Protein AF-A0A355BS21-F1 (afdb_monomer)

Mean predicted aligned error: 14.46 Å

Structure (mmCIF, N/CA/C/O backbone):
data_AF-A0A355BS21-F1
#
_entry.id   AF-A0A355BS21-F1
#
loop_
_atom_site.group_PDB
_atom_site.id
_atom_site.type_symbol
_atom_site.label_atom_id
_atom_site.label_alt_id
_atom_site.label_comp_id
_atom_site.label_asym_id
_atom_site.label_entity_id
_atom_site.label_seq_id
_atom_site.pdbx_PDB_ins_code
_atom_site.Cartn_x
_atom_site.Cartn_y
_atom_site.Cartn_z
_atom_site.occupancy
_atom_site.B_iso_or_equiv
_atom_site.auth_seq_id
_atom_site.auth_comp_id
_atom_site.auth_asym_id
_atom_site.auth_atom_id
_atom_site.pdbx_PDB_model_num
ATOM 1 N N . MET A 1 1 ? 71.127 -22.091 -45.930 1.00 39.78 1 MET A N 1
ATOM 2 C CA . MET A 1 1 ? 70.532 -20.740 -45.799 1.00 39.78 1 MET A CA 1
ATOM 3 C C . MET A 1 1 ? 69.038 -20.910 -45.533 1.00 39.78 1 MET A C 1
ATOM 5 O O . MET A 1 1 ? 68.288 -21.233 -46.441 1.00 39.78 1 MET A O 1
ATOM 9 N N . SER A 1 2 ? 68.640 -20.843 -44.260 1.00 45.69 2 SER A N 1
ATOM 10 C CA . SER A 1 2 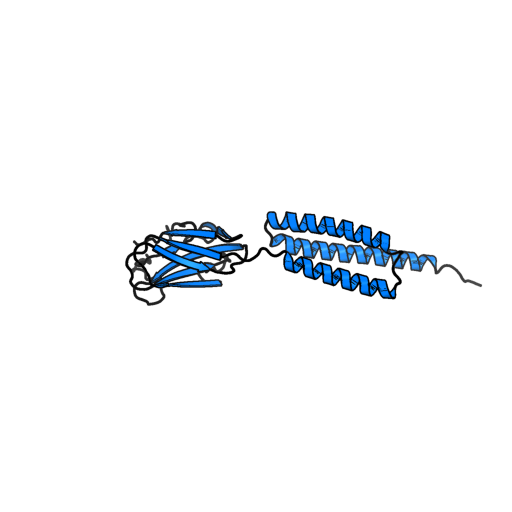? 67.280 -21.118 -43.776 1.00 45.69 2 SER A CA 1
ATOM 11 C C . SER A 1 2 ? 66.489 -19.816 -43.673 1.00 45.69 2 SER A C 1
ATOM 13 O O . SER A 1 2 ? 66.839 -18.969 -42.857 1.00 45.69 2 SER A O 1
ATOM 15 N N . ARG A 1 3 ? 65.446 -19.645 -44.493 1.00 49.62 3 ARG A N 1
ATOM 16 C CA . ARG A 1 3 ? 64.351 -18.683 -44.276 1.00 49.62 3 ARG A CA 1
ATOM 17 C C . ARG A 1 3 ? 63.127 -19.123 -45.076 1.00 49.62 3 ARG A C 1
ATOM 19 O O . ARG A 1 3 ? 63.159 -19.007 -46.298 1.00 49.62 3 ARG A O 1
ATOM 26 N N . ARG A 1 4 ? 62.067 -19.550 -44.376 1.00 47.59 4 ARG A N 1
ATOM 27 C CA . ARG A 1 4 ? 60.632 -19.279 -44.644 1.00 47.59 4 ARG A CA 1
ATOM 28 C C . ARG A 1 4 ? 59.756 -20.384 -44.037 1.00 47.59 4 ARG A C 1
ATOM 30 O O . ARG A 1 4 ? 59.507 -21.382 -44.693 1.00 47.59 4 ARG A O 1
ATOM 37 N N . ASN A 1 5 ? 59.271 -20.189 -42.805 1.00 45.25 5 ASN A N 1
ATOM 38 C CA . ASN A 1 5 ? 58.026 -20.842 -42.361 1.00 45.25 5 ASN A CA 1
ATOM 39 C C . ASN A 1 5 ? 57.292 -20.162 -41.178 1.00 45.25 5 ASN A C 1
ATOM 41 O O . ASN A 1 5 ? 56.476 -20.792 -40.518 1.00 45.25 5 ASN A O 1
ATOM 45 N N . ASN A 1 6 ? 57.527 -18.867 -40.918 1.00 47.06 6 ASN A N 1
ATOM 46 C CA . ASN A 1 6 ? 56.929 -18.165 -39.762 1.00 47.06 6 ASN A CA 1
ATOM 47 C C . ASN A 1 6 ? 55.650 -17.356 -40.078 1.00 47.06 6 ASN A C 1
ATOM 49 O O . ASN A 1 6 ? 55.088 -16.735 -39.181 1.00 47.06 6 ASN A O 1
ATOM 53 N N . GLY A 1 7 ? 55.186 -17.318 -41.334 1.00 46.03 7 GLY A N 1
ATOM 54 C CA . GLY A 1 7 ? 54.049 -16.470 -41.736 1.00 46.03 7 GLY A CA 1
ATOM 55 C C . GLY A 1 7 ? 52.667 -17.102 -41.528 1.00 46.03 7 GLY A C 1
ATOM 56 O O . GLY A 1 7 ? 51.721 -16.415 -41.155 1.00 46.03 7 GLY A O 1
ATOM 57 N N . ILE A 1 8 ? 52.549 -18.417 -41.737 1.00 45.16 8 ILE A N 1
ATOM 58 C CA . ILE A 1 8 ? 51.262 -19.138 -41.705 1.00 45.16 8 ILE A CA 1
ATOM 59 C C . ILE A 1 8 ? 50.849 -19.461 -40.258 1.00 45.16 8 ILE A C 1
ATOM 61 O O . ILE A 1 8 ? 49.674 -19.389 -39.901 1.00 45.16 8 ILE A O 1
ATOM 65 N N . THR A 1 9 ? 51.822 -19.730 -39.387 1.00 51.66 9 THR A N 1
ATOM 66 C CA . THR A 1 9 ? 51.615 -19.973 -37.953 1.00 51.66 9 THR A CA 1
ATOM 67 C C . THR A 1 9 ? 51.096 -18.734 -37.219 1.00 51.66 9 THR A C 1
ATOM 69 O O . THR A 1 9 ? 50.161 -18.850 -36.433 1.00 51.66 9 THR A O 1
ATOM 72 N N . GLY A 1 10 ? 51.604 -17.533 -37.517 1.00 47.75 10 GLY A N 1
ATOM 73 C CA . GLY A 1 10 ? 51.152 -16.295 -36.862 1.00 47.75 10 GLY A CA 1
ATOM 74 C C . GLY A 1 10 ? 49.694 -15.9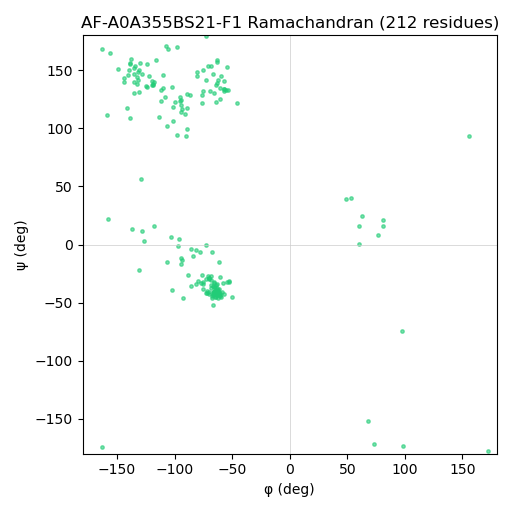17 -37.161 1.00 47.75 10 GLY A C 1
ATOM 75 O O . GLY A 1 10 ? 48.978 -15.457 -36.270 1.00 47.75 10 GLY A O 1
ATOM 76 N N . TYR A 1 11 ? 49.227 -16.159 -38.390 1.00 48.34 11 TYR A N 1
ATOM 77 C CA . TYR A 1 11 ? 47.858 -15.832 -38.806 1.00 48.34 11 TYR A CA 1
ATOM 78 C C . TYR A 1 11 ? 46.823 -16.747 -38.139 1.00 48.34 11 TYR A C 1
ATOM 80 O O . TYR A 1 11 ? 45.813 -16.272 -37.621 1.00 48.34 11 TYR A O 1
ATOM 88 N N . ASN A 1 12 ? 47.117 -18.049 -38.062 1.00 45.56 12 ASN A N 1
ATOM 89 C CA . ASN A 1 12 ? 46.250 -19.027 -37.403 1.00 45.56 12 ASN A CA 1
ATOM 90 C C . ASN A 1 12 ? 46.162 -18.796 -35.887 1.00 45.56 12 ASN A C 1
ATOM 92 O O . ASN A 1 12 ? 45.086 -18.933 -35.311 1.00 45.56 12 ASN A O 1
ATOM 96 N N . ILE A 1 13 ? 47.257 -18.370 -35.248 1.00 52.12 13 ILE A N 1
ATOM 97 C CA . ILE A 1 13 ? 47.262 -18.018 -33.821 1.00 52.12 13 ILE A CA 1
ATOM 98 C C . ILE A 1 13 ? 46.481 -16.713 -33.587 1.00 52.12 13 ILE A C 1
ATOM 100 O O . ILE A 1 13 ? 45.693 -16.635 -32.649 1.00 52.12 13 ILE A O 1
ATOM 104 N N . SER A 1 14 ? 46.623 -15.703 -34.454 1.00 51.47 14 SER A N 1
ATOM 105 C CA . SER A 1 14 ? 45.851 -14.451 -34.369 1.00 51.47 14 SER A CA 1
ATOM 106 C C . SER A 1 14 ? 44.344 -14.673 -34.560 1.00 51.47 14 SER A C 1
ATOM 108 O O . SER A 1 14 ? 43.529 -14.105 -33.826 1.00 51.47 14 SER A O 1
ATOM 110 N N . LEU A 1 15 ? 43.969 -15.558 -35.489 1.00 44.97 15 LEU A N 1
ATOM 111 C CA . LEU A 1 15 ? 42.582 -15.948 -35.728 1.00 44.97 15 LEU A CA 1
ATOM 112 C C . LEU A 1 15 ? 42.017 -16.741 -34.543 1.00 44.97 15 LEU A C 1
ATOM 114 O O . LEU A 1 15 ? 40.941 -16.412 -34.053 1.00 44.97 15 LEU A O 1
ATOM 118 N N . ALA A 1 16 ? 42.767 -17.717 -34.021 1.00 43.53 16 ALA A N 1
ATOM 119 C CA . ALA A 1 16 ? 42.377 -18.487 -32.843 1.00 43.53 16 ALA A CA 1
ATOM 120 C C . ALA A 1 16 ? 42.234 -17.596 -31.597 1.00 43.53 16 ALA A C 1
ATOM 122 O O . ALA A 1 16 ? 41.253 -17.719 -30.870 1.00 43.53 16 ALA A O 1
ATOM 123 N N . MET A 1 17 ? 43.146 -16.640 -31.384 1.00 44.88 17 MET A N 1
ATOM 124 C CA . MET A 1 17 ? 43.045 -15.656 -30.301 1.00 44.88 17 MET A CA 1
ATOM 125 C C . MET A 1 17 ? 41.841 -14.718 -30.476 1.00 44.88 17 MET A C 1
ATOM 127 O O . MET A 1 17 ? 41.161 -14.429 -29.494 1.00 44.88 17 MET A O 1
ATOM 131 N N . SER A 1 18 ? 41.524 -14.280 -31.701 1.00 43.72 18 SER A N 1
ATOM 132 C CA . SER A 1 18 ? 40.316 -13.481 -31.976 1.00 43.72 18 SER A CA 1
ATOM 133 C C . SER A 1 18 ? 39.028 -14.263 -31.741 1.00 43.72 18 SER A C 1
ATOM 135 O O . SER A 1 18 ? 38.101 -13.730 -31.137 1.00 43.72 18 SER A O 1
ATOM 137 N N . VAL A 1 19 ? 38.967 -15.528 -32.166 1.00 46.12 19 VAL A N 1
ATOM 138 C CA . VAL A 1 19 ? 37.813 -16.407 -31.928 1.00 46.12 19 VAL A CA 1
ATOM 139 C C . VAL A 1 19 ? 37.632 -16.651 -30.430 1.00 46.12 19 VAL A C 1
ATOM 141 O O . VAL A 1 19 ? 36.521 -16.521 -29.929 1.00 46.12 19 VAL A O 1
ATOM 144 N N . ASN A 1 20 ? 38.716 -16.896 -29.690 1.00 39.97 20 ASN A N 1
ATOM 145 C CA . ASN A 1 20 ? 38.659 -17.135 -28.246 1.00 39.97 20 ASN A CA 1
ATOM 146 C C . ASN A 1 20 ? 38.328 -15.861 -27.434 1.00 39.97 20 ASN A C 1
ATOM 148 O O . ASN A 1 20 ? 37.744 -15.913 -26.352 1.00 39.97 20 ASN A O 1
ATOM 152 N N . ARG A 1 21 ? 38.678 -14.683 -27.965 1.00 45.59 21 ARG A N 1
ATOM 153 C CA . ARG A 1 21 ? 38.259 -13.389 -27.412 1.00 45.59 21 ARG A CA 1
ATOM 154 C C . ARG A 1 21 ? 36.774 -13.130 -27.673 1.00 45.59 21 ARG A C 1
ATOM 156 O O . ARG A 1 21 ? 36.072 -12.707 -26.763 1.00 45.59 21 ARG A O 1
ATOM 163 N N . LEU A 1 22 ? 36.286 -13.443 -28.875 1.00 45.16 22 LEU A N 1
ATOM 164 C CA . LEU A 1 22 ? 34.870 -13.340 -29.245 1.00 45.16 22 LEU A CA 1
ATOM 165 C C . LEU A 1 22 ? 33.986 -14.280 -28.418 1.00 45.16 22 LEU A C 1
ATOM 167 O O . LEU A 1 22 ? 32.903 -13.874 -28.001 1.00 45.16 22 LEU A O 1
ATOM 171 N N . THR A 1 23 ? 34.438 -15.503 -28.131 1.00 53.25 23 THR A N 1
ATOM 172 C CA . THR A 1 23 ? 33.702 -16.433 -27.260 1.00 53.25 23 THR A CA 1
ATOM 173 C C . THR A 1 23 ? 33.649 -15.929 -25.819 1.00 53.25 23 THR A C 1
ATOM 175 O O . THR A 1 23 ? 32.581 -15.976 -25.216 1.00 53.25 23 THR A O 1
ATOM 178 N N . ARG A 1 24 ? 34.738 -15.363 -25.277 1.00 54.59 24 ARG A N 1
ATOM 179 C CA . ARG A 1 24 ? 34.730 -14.740 -23.938 1.00 54.59 24 ARG A CA 1
ATOM 180 C C . ARG A 1 24 ? 33.813 -13.523 -23.836 1.00 54.59 24 ARG A C 1
ATOM 182 O O . ARG A 1 24 ? 33.064 -13.433 -22.869 1.00 54.59 24 ARG A O 1
ATOM 189 N N . GLU A 1 25 ? 33.857 -12.615 -24.809 1.00 52.03 25 GLU A N 1
ATOM 190 C CA . GLU A 1 25 ? 32.961 -11.449 -24.871 1.00 52.03 25 GLU A CA 1
ATOM 191 C C . GLU A 1 25 ? 31.499 -11.909 -24.939 1.00 52.03 25 GLU A C 1
ATOM 193 O O . GLU A 1 25 ? 30.673 -11.460 -24.152 1.00 52.03 25 GLU A O 1
ATOM 198 N N . SER A 1 26 ? 31.204 -12.904 -25.784 1.00 48.41 26 SER A N 1
ATOM 199 C CA . SER A 1 26 ? 29.859 -13.479 -25.917 1.00 48.41 26 SER A CA 1
ATOM 200 C C . SER A 1 26 ? 29.372 -14.127 -24.618 1.00 48.41 26 SER A C 1
ATOM 202 O O . SER A 1 26 ? 28.226 -13.927 -24.226 1.00 48.41 26 SER A O 1
ATOM 204 N N . ILE A 1 27 ? 30.236 -14.857 -23.904 1.00 49.31 27 ILE A N 1
ATOM 205 C CA . ILE A 1 27 ? 29.917 -15.446 -22.594 1.00 49.31 27 ILE A CA 1
ATOM 206 C C . ILE A 1 27 ? 29.671 -14.351 -21.552 1.00 49.31 27 ILE A C 1
ATOM 208 O O . ILE A 1 27 ? 28.735 -14.460 -20.765 1.00 49.31 27 ILE A O 1
ATOM 212 N N . HIS A 1 28 ? 30.464 -13.277 -21.553 1.00 55.38 28 HIS A N 1
ATOM 213 C CA . HIS A 1 28 ? 30.267 -12.158 -20.636 1.00 55.38 28 HIS A CA 1
ATOM 214 C C . HIS A 1 28 ? 28.947 -11.428 -20.918 1.00 55.38 28 HIS A C 1
ATOM 216 O O . HIS A 1 28 ? 28.206 -11.120 -19.988 1.00 55.38 28 HIS A O 1
ATOM 222 N N . THR A 1 29 ? 28.599 -11.215 -22.188 1.00 53.03 29 THR A N 1
ATOM 223 C CA . THR A 1 29 ? 27.293 -10.677 -22.588 1.00 53.03 29 THR A CA 1
ATOM 224 C C . THR A 1 29 ? 26.157 -11.597 -22.145 1.00 53.03 29 THR A C 1
ATOM 226 O O . THR A 1 29 ? 25.190 -11.117 -21.563 1.00 53.03 29 THR A O 1
ATOM 229 N N . VAL A 1 30 ? 26.287 -12.914 -22.326 1.00 48.00 30 VAL A N 1
ATOM 230 C CA . VAL A 1 30 ? 25.295 -13.896 -21.858 1.00 48.00 30 VAL A CA 1
ATOM 231 C C . VAL A 1 30 ? 25.166 -13.875 -20.332 1.00 48.00 30 VAL A C 1
ATOM 233 O O . VAL A 1 30 ? 24.051 -13.893 -19.828 1.00 48.00 30 VAL A O 1
ATOM 236 N N . LEU A 1 31 ? 26.260 -13.746 -19.577 1.00 44.72 31 LEU A N 1
ATOM 237 C CA . LEU A 1 31 ? 26.228 -13.628 -18.112 1.00 44.72 31 LEU A CA 1
ATOM 238 C C . LEU A 1 31 ? 25.614 -12.304 -17.630 1.00 44.72 31 LEU A C 1
ATOM 240 O O . LEU A 1 31 ? 24.910 -12.290 -16.619 1.00 44.72 31 LEU A O 1
ATOM 244 N N . VAL A 1 32 ? 25.832 -11.200 -18.351 1.00 57.75 32 VAL A N 1
ATOM 245 C CA . VAL A 1 32 ? 25.150 -9.917 -18.105 1.00 57.75 32 VAL A CA 1
ATOM 246 C C . VAL A 1 32 ? 23.653 -10.049 -18.391 1.00 57.75 32 VAL A C 1
ATOM 248 O O . VAL A 1 32 ? 22.846 -9.606 -17.580 1.00 57.75 32 VAL A O 1
ATOM 251 N N . ILE A 1 33 ? 23.273 -10.728 -19.476 1.00 51.06 33 ILE A N 1
ATOM 252 C CA . ILE A 1 33 ? 21.875 -11.028 -19.806 1.00 51.06 33 ILE A CA 1
ATOM 253 C C . ILE A 1 33 ? 21.251 -11.936 -18.735 1.00 51.06 33 ILE A C 1
ATOM 255 O O . ILE A 1 33 ? 20.155 -11.641 -18.285 1.00 51.06 33 ILE A O 1
ATOM 259 N N . ILE A 1 34 ? 21.948 -12.963 -18.235 1.00 46.81 34 ILE A N 1
ATOM 260 C CA . ILE A 1 34 ? 21.487 -13.830 -17.128 1.00 46.81 34 ILE A CA 1
ATOM 261 C C . ILE A 1 34 ? 21.308 -13.043 -15.822 1.00 46.81 34 ILE A C 1
ATOM 263 O O . ILE A 1 34 ? 20.336 -13.262 -15.102 1.00 46.81 34 ILE A O 1
ATOM 267 N N . ARG A 1 35 ? 22.183 -12.075 -15.526 1.00 48.12 35 ARG A N 1
ATOM 268 C CA . ARG A 1 35 ? 21.995 -11.155 -14.388 1.00 48.12 35 ARG A CA 1
ATOM 269 C C . ARG A 1 35 ? 20.819 -10.195 -14.576 1.00 48.12 35 ARG A C 1
ATOM 271 O O . ARG A 1 35 ? 20.205 -9.813 -13.584 1.00 48.12 35 ARG A O 1
ATOM 278 N N . LEU A 1 36 ? 20.500 -9.821 -15.813 1.00 47.59 36 LEU A N 1
ATOM 279 C CA . LEU A 1 36 ? 19.316 -9.025 -16.146 1.00 47.59 36 LEU A CA 1
ATOM 280 C C . LEU A 1 36 ? 18.034 -9.876 -16.079 1.00 47.59 36 LEU A C 1
ATOM 282 O O . LEU A 1 36 ? 17.039 -9.402 -15.545 1.00 47.59 36 LEU A O 1
ATOM 286 N N . ILE A 1 37 ? 18.072 -11.147 -16.507 1.00 48.25 37 ILE A N 1
ATOM 287 C CA . ILE A 1 37 ? 16.947 -12.106 -16.500 1.00 48.25 37 ILE A CA 1
ATOM 288 C C . ILE A 1 37 ? 16.284 -12.222 -15.109 1.00 48.25 37 ILE A C 1
ATOM 290 O O . ILE A 1 37 ? 15.074 -12.392 -15.019 1.00 48.25 37 ILE A O 1
ATOM 294 N N . GLY A 1 38 ? 17.030 -12.073 -14.012 1.00 45.53 38 GLY A N 1
ATOM 295 C CA . GLY A 1 38 ? 16.470 -12.159 -12.655 1.00 45.53 38 GLY A CA 1
ATOM 296 C C . GLY A 1 38 ? 15.610 -10.968 -12.197 1.00 45.53 38 GLY A C 1
ATOM 297 O O . GLY A 1 38 ? 15.163 -10.979 -11.054 1.00 45.53 38 GLY A O 1
ATOM 298 N N . ARG A 1 39 ? 15.422 -9.922 -13.017 1.00 53.38 39 ARG A N 1
ATOM 299 C CA . ARG A 1 39 ? 14.787 -8.650 -12.609 1.00 53.38 39 ARG A CA 1
ATOM 300 C C . ARG A 1 39 ? 13.606 -8.183 -13.464 1.00 53.38 39 ARG A C 1
ATOM 302 O O . ARG A 1 39 ? 13.086 -7.106 -13.196 1.00 53.38 39 ARG A O 1
ATOM 309 N N . PHE A 1 40 ? 13.179 -8.944 -14.470 1.00 46.00 40 PHE A N 1
ATOM 310 C CA . PHE A 1 40 ? 12.154 -8.492 -15.419 1.00 46.00 40 PHE A CA 1
ATOM 311 C C . PHE A 1 40 ? 10.931 -9.417 -15.458 1.00 46.00 40 PHE A C 1
ATOM 313 O O . PHE A 1 40 ? 11.049 -10.630 -15.325 1.00 46.00 40 PHE A O 1
ATOM 320 N N . SER A 1 41 ? 9.747 -8.834 -15.661 1.00 52.22 41 SER A N 1
ATOM 321 C CA . SER A 1 41 ? 8.485 -9.554 -15.894 1.00 52.22 41 SER A CA 1
ATOM 322 C C . SER A 1 41 ? 8.456 -10.221 -17.283 1.00 52.22 41 SER A C 1
ATOM 324 O O . SER A 1 41 ? 9.089 -9.739 -18.225 1.00 52.22 41 SER A O 1
ATOM 326 N N . VAL A 1 42 ? 7.687 -11.310 -17.445 1.00 50.34 42 VAL A N 1
ATOM 327 C CA . VAL A 1 42 ? 7.517 -12.089 -18.700 1.00 50.34 42 VAL A CA 1
ATOM 328 C C . VAL A 1 42 ? 7.122 -11.210 -19.902 1.00 50.34 42 VAL A C 1
ATOM 330 O O . VAL A 1 42 ? 7.543 -11.475 -21.029 1.00 50.34 42 VAL A O 1
ATOM 333 N N . GLY A 1 43 ? 6.381 -10.119 -19.681 1.00 50.41 43 GLY A N 1
ATOM 334 C CA . GLY A 1 43 ? 6.039 -9.152 -20.734 1.00 50.41 43 GLY A CA 1
ATOM 335 C C . GLY A 1 43 ? 7.244 -8.345 -21.242 1.00 50.41 43 GLY A C 1
ATOM 336 O O . GLY A 1 43 ? 7.397 -8.134 -22.446 1.00 50.41 43 GLY A O 1
ATOM 337 N N . GLN A 1 44 ? 8.160 -7.974 -20.345 1.00 50.16 44 GLN A N 1
ATOM 338 C CA . GLN A 1 44 ? 9.393 -7.263 -20.694 1.00 50.16 44 GLN A CA 1
ATOM 339 C C . GLN A 1 44 ? 10.371 -8.166 -21.459 1.00 50.16 44 GLN A C 1
ATOM 341 O O . GLN A 1 44 ? 11.083 -7.706 -22.354 1.00 50.16 44 GLN A O 1
ATOM 346 N N . PHE A 1 45 ? 10.334 -9.478 -21.204 1.00 48.38 45 PHE A N 1
ATOM 347 C CA . PHE A 1 45 ? 11.100 -10.462 -21.968 1.00 48.38 45 PHE A CA 1
ATOM 348 C C . PHE A 1 45 ? 10.732 -10.494 -23.448 1.00 48.38 45 PHE A C 1
ATOM 350 O O . PHE A 1 45 ? 11.628 -10.561 -24.288 1.00 48.38 45 PHE A O 1
ATOM 357 N N . GLN A 1 46 ? 9.446 -10.412 -23.795 1.00 48.06 46 GLN A N 1
ATOM 358 C CA . GLN A 1 46 ? 9.033 -10.432 -25.200 1.00 48.06 46 GLN A CA 1
ATOM 359 C C . GLN A 1 46 ? 9.560 -9.216 -25.963 1.00 48.06 46 GLN A C 1
ATOM 361 O O . GLN A 1 46 ? 10.104 -9.371 -27.057 1.00 48.06 46 GLN A O 1
ATOM 366 N N . GLN A 1 47 ? 9.491 -8.023 -2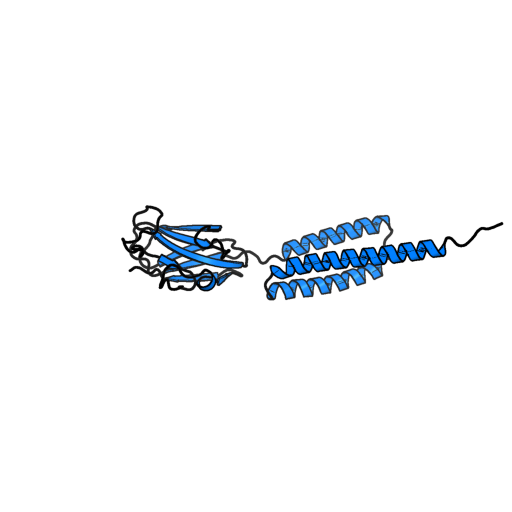5.367 1.00 53.62 47 GLN A N 1
ATOM 367 C CA . GLN A 1 47 ? 10.015 -6.812 -25.999 1.00 53.62 47 GLN A CA 1
ATOM 368 C C . GLN A 1 47 ? 11.536 -6.841 -26.134 1.00 53.62 47 GLN A C 1
ATOM 370 O O . GLN A 1 47 ? 12.062 -6.533 -27.205 1.00 53.62 47 GLN A O 1
ATOM 375 N N . VAL A 1 48 ? 12.256 -7.285 -25.101 1.00 52.31 48 VAL A N 1
ATOM 376 C CA . VAL A 1 48 ? 13.719 -7.415 -25.142 1.00 52.31 48 VAL A CA 1
ATOM 377 C C . VAL A 1 48 ? 14.151 -8.456 -26.177 1.00 52.31 48 VAL A C 1
ATOM 379 O O . VAL A 1 48 ? 15.085 -8.199 -26.935 1.00 52.31 48 VAL A O 1
ATOM 382 N N . ILE A 1 49 ? 13.473 -9.603 -26.274 1.00 54.22 49 ILE A N 1
ATOM 383 C CA . ILE A 1 49 ? 13.786 -10.656 -27.253 1.00 54.22 49 ILE A CA 1
ATOM 384 C C . ILE A 1 49 ? 13.512 -10.168 -28.679 1.00 54.22 49 ILE A C 1
ATOM 386 O O . ILE A 1 49 ? 14.407 -10.225 -29.521 1.00 54.22 49 ILE A O 1
ATOM 390 N N . VAL A 1 50 ? 12.321 -9.629 -28.962 1.00 58.97 50 VAL A N 1
ATOM 391 C CA . VAL A 1 50 ? 11.960 -9.122 -30.302 1.00 58.97 50 VAL A CA 1
ATOM 392 C C . VAL A 1 50 ? 12.921 -8.018 -30.745 1.00 58.97 50 VAL A C 1
ATOM 394 O O . VAL A 1 50 ? 13.378 -7.997 -31.892 1.00 58.97 50 VAL A O 1
ATOM 397 N N . THR A 1 51 ? 13.286 -7.137 -29.820 1.00 54.44 51 THR A N 1
ATOM 398 C CA . THR A 1 51 ? 14.244 -6.057 -30.050 1.00 54.44 51 THR A CA 1
ATOM 399 C C . THR A 1 51 ? 15.654 -6.604 -30.309 1.00 54.44 51 THR A C 1
ATOM 401 O O . THR A 1 51 ? 16.290 -6.213 -31.288 1.00 54.44 51 THR A O 1
ATOM 404 N N . ASN A 1 52 ? 16.117 -7.597 -29.542 1.00 57.59 52 ASN A N 1
ATOM 405 C CA . ASN A 1 52 ? 17.399 -8.268 -29.782 1.00 57.59 52 ASN A CA 1
ATOM 406 C C . ASN A 1 52 ? 17.444 -9.005 -31.130 1.00 57.59 52 ASN A C 1
ATOM 408 O O . ASN A 1 52 ? 18.443 -8.899 -31.838 1.00 57.59 52 ASN A O 1
ATOM 412 N N . LEU A 1 53 ? 16.374 -9.692 -31.552 1.00 61.66 53 LEU A N 1
ATOM 413 C CA . LEU A 1 53 ? 16.325 -10.329 -32.878 1.00 61.66 53 LEU A CA 1
ATOM 414 C C . LEU A 1 53 ? 16.389 -9.300 -34.016 1.00 61.66 53 LEU A C 1
ATOM 416 O O . LEU A 1 53 ? 17.085 -9.520 -35.013 1.00 61.66 53 LEU A O 1
ATOM 420 N N . ARG A 1 54 ? 15.708 -8.157 -33.868 1.00 67.00 54 ARG A N 1
ATOM 421 C CA . ARG A 1 54 ? 15.806 -7.033 -34.813 1.00 67.00 54 ARG A CA 1
ATOM 422 C C . ARG A 1 54 ? 17.232 -6.483 -34.879 1.00 67.00 54 ARG A C 1
ATOM 424 O O . ARG A 1 54 ? 17.714 -6.212 -35.979 1.00 67.00 54 ARG A O 1
ATOM 431 N N . PHE A 1 55 ? 17.936 -6.412 -33.750 1.00 60.34 55 PHE A N 1
ATOM 432 C CA . PHE A 1 55 ? 19.332 -5.973 -33.696 1.00 60.34 55 PHE A CA 1
ATOM 433 C C . PHE A 1 55 ? 20.322 -6.975 -34.272 1.00 60.34 55 PHE A C 1
ATOM 435 O O . PHE A 1 55 ? 21.213 -6.564 -35.009 1.00 60.34 55 PHE A O 1
ATOM 442 N N . VAL A 1 56 ? 20.153 -8.277 -34.030 1.00 64.00 56 VAL A N 1
ATOM 443 C CA . VAL A 1 56 ? 20.980 -9.312 -34.670 1.00 64.00 56 VAL A CA 1
ATOM 444 C C . VAL A 1 56 ? 20.810 -9.245 -36.188 1.00 64.00 56 VAL A C 1
ATOM 446 O O . VAL A 1 56 ? 21.796 -9.249 -36.924 1.00 64.00 56 VAL A O 1
ATOM 449 N N . ARG A 1 57 ? 19.573 -9.085 -36.675 1.00 71.19 57 ARG A N 1
ATOM 450 C CA . ARG A 1 57 ? 19.294 -8.914 -38.107 1.00 71.19 57 ARG A CA 1
ATOM 451 C C . ARG A 1 57 ? 19.925 -7.634 -38.665 1.00 71.19 57 ARG A C 1
ATOM 453 O O . ARG A 1 57 ? 20.542 -7.687 -39.726 1.00 71.19 57 ARG A O 1
ATOM 460 N N . LEU A 1 58 ? 19.826 -6.512 -37.952 1.00 69.38 58 LEU A N 1
ATOM 461 C CA . LEU A 1 58 ? 20.434 -5.241 -38.352 1.00 69.38 58 LEU A CA 1
ATOM 462 C C . LEU A 1 58 ? 21.969 -5.309 -38.345 1.00 69.38 58 LEU A C 1
ATOM 464 O O . LEU A 1 58 ? 22.599 -4.868 -39.298 1.00 69.38 58 LEU A O 1
ATOM 468 N N . PHE A 1 59 ? 22.580 -5.922 -37.333 1.00 66.00 59 PHE A N 1
ATOM 469 C CA . PHE A 1 59 ? 24.028 -6.119 -37.242 1.00 66.00 59 PHE A CA 1
ATOM 470 C C . PHE A 1 59 ? 24.560 -6.994 -38.384 1.00 66.00 59 PHE A C 1
ATOM 472 O O . PHE A 1 59 ? 25.578 -6.668 -38.997 1.00 66.00 59 PHE A O 1
ATOM 479 N N . LEU A 1 60 ? 23.852 -8.074 -38.727 1.00 66.88 60 LEU A N 1
ATOM 480 C CA . LEU A 1 60 ? 24.195 -8.922 -39.871 1.00 66.88 60 LEU A CA 1
ATOM 481 C C . LEU A 1 60 ? 24.060 -8.171 -41.207 1.00 66.88 60 LEU A C 1
ATOM 483 O O . LEU A 1 60 ? 24.896 -8.359 -42.092 1.00 66.88 60 LEU A O 1
ATOM 487 N N . LEU A 1 61 ? 23.066 -7.286 -41.346 1.00 70.81 61 LEU A N 1
ATOM 488 C CA . LEU A 1 61 ? 22.918 -6.409 -42.515 1.00 70.81 61 LEU A CA 1
ATOM 489 C C . LEU A 1 61 ? 24.045 -5.368 -42.594 1.00 70.81 61 LEU A C 1
ATOM 491 O O . LEU A 1 61 ? 24.652 -5.204 -43.649 1.00 70.81 61 LEU A O 1
ATOM 495 N N . LEU A 1 62 ? 24.398 -4.731 -41.478 1.00 66.19 62 LEU A N 1
ATOM 496 C CA . LEU A 1 62 ? 25.502 -3.770 -41.404 1.00 66.19 62 LEU A CA 1
ATOM 497 C C . LEU A 1 62 ? 26.857 -4.430 -41.701 1.00 66.19 62 LEU A C 1
ATOM 499 O O . LEU A 1 62 ? 27.697 -3.833 -42.371 1.00 66.19 62 LEU A O 1
ATOM 503 N N . ARG A 1 63 ? 27.059 -5.694 -41.302 1.00 64.69 63 ARG A N 1
ATOM 504 C CA . ARG A 1 63 ? 28.244 -6.479 -41.686 1.00 64.69 63 ARG A CA 1
ATOM 505 C C . ARG A 1 63 ? 28.336 -6.732 -43.189 1.00 64.69 63 ARG A C 1
ATOM 507 O O . ARG A 1 63 ? 29.445 -6.735 -43.715 1.00 64.69 63 ARG A O 1
ATOM 514 N N . ARG A 1 64 ? 27.206 -6.904 -43.885 1.00 67.25 64 ARG A N 1
ATOM 515 C CA . ARG A 1 64 ? 27.185 -7.000 -45.357 1.00 67.25 64 ARG A CA 1
ATOM 516 C C . ARG A 1 64 ? 27.543 -5.672 -46.030 1.00 67.25 64 ARG A C 1
ATOM 518 O O . ARG A 1 64 ? 28.107 -5.686 -47.115 1.00 67.25 64 ARG A O 1
ATOM 525 N N . LEU A 1 65 ? 27.289 -4.545 -45.364 1.00 61.59 65 LEU A N 1
ATOM 526 C CA . LEU A 1 65 ? 27.650 -3.200 -45.829 1.00 61.59 65 LEU A CA 1
ATOM 527 C C . LEU A 1 65 ? 29.087 -2.787 -45.457 1.00 61.59 65 LEU A C 1
ATOM 529 O O . LEU A 1 65 ? 29.555 -1.736 -45.886 1.00 61.59 65 LEU A O 1
ATOM 533 N N . ASN A 1 66 ? 29.826 -3.612 -44.707 1.00 53.47 66 ASN A N 1
ATOM 534 C CA . ASN A 1 66 ? 31.187 -3.312 -44.244 1.00 53.47 66 ASN A CA 1
ATOM 535 C C . ASN A 1 66 ? 32.239 -3.250 -45.377 1.00 53.47 66 ASN A C 1
ATOM 537 O O . ASN A 1 66 ? 33.376 -2.865 -45.134 1.00 53.47 66 ASN A O 1
ATOM 541 N N . GLY A 1 67 ? 31.867 -3.602 -46.615 1.00 60.50 67 GLY A N 1
ATOM 542 C CA . GLY A 1 67 ? 32.668 -3.344 -47.819 1.00 60.50 67 GLY A CA 1
ATOM 543 C C . GLY A 1 67 ? 32.539 -1.918 -48.377 1.00 60.50 67 GLY A C 1
ATOM 544 O O . GLY A 1 67 ? 33.232 -1.588 -49.331 1.00 60.50 67 GLY A O 1
ATOM 545 N N . TYR A 1 68 ? 31.659 -1.086 -47.809 1.00 58.75 68 TYR A N 1
ATOM 546 C CA . TYR A 1 68 ? 31.283 0.225 -48.356 1.00 58.75 68 TYR A CA 1
ATOM 547 C C . TYR A 1 68 ? 31.876 1.422 -47.587 1.00 58.75 68 TYR A C 1
ATOM 549 O O . TYR A 1 68 ? 31.874 2.542 -48.090 1.00 58.75 68 TYR A O 1
ATOM 557 N N . PHE A 1 69 ? 32.398 1.218 -46.372 1.00 56.47 69 PHE A N 1
ATOM 558 C CA . PHE A 1 69 ? 32.862 2.308 -45.504 1.00 56.47 69 PHE A CA 1
ATOM 559 C C . PHE A 1 69 ? 34.384 2.296 -45.319 1.00 56.47 69 PHE A C 1
ATOM 561 O O . PHE A 1 69 ? 34.948 1.316 -44.838 1.00 56.47 69 PHE A O 1
ATOM 568 N N . ASP A 1 70 ? 35.032 3.418 -45.649 1.00 67.38 70 ASP A N 1
ATOM 569 C CA . ASP A 1 70 ? 36.449 3.671 -45.357 1.00 67.38 70 ASP A CA 1
ATOM 570 C C . ASP A 1 70 ? 36.752 3.552 -43.851 1.00 67.38 70 ASP A C 1
ATOM 572 O O . ASP A 1 70 ? 35.980 4.032 -43.021 1.00 67.38 70 ASP A O 1
ATOM 576 N N . LYS A 1 71 ? 37.909 2.975 -43.495 1.00 64.19 71 LYS A N 1
ATOM 577 C CA . LYS A 1 71 ? 38.282 2.527 -42.136 1.00 64.19 71 LYS A CA 1
ATOM 578 C C . LYS A 1 71 ? 38.170 3.632 -41.072 1.00 64.19 71 LYS A C 1
ATOM 580 O O . LYS A 1 71 ? 37.838 3.351 -39.919 1.00 64.19 71 LYS A O 1
ATOM 585 N N . LYS A 1 72 ? 38.423 4.893 -41.452 1.00 65.50 72 LYS A N 1
ATOM 586 C CA . LYS A 1 72 ? 38.302 6.079 -40.579 1.00 65.50 72 LYS A CA 1
ATOM 587 C C . LYS A 1 72 ? 36.842 6.486 -40.356 1.00 65.50 72 LYS A C 1
ATOM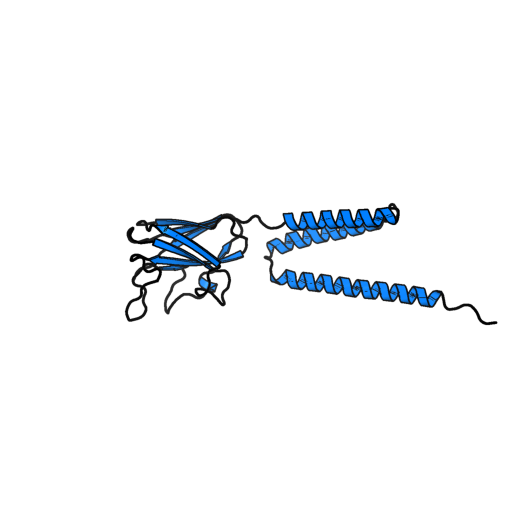 589 O O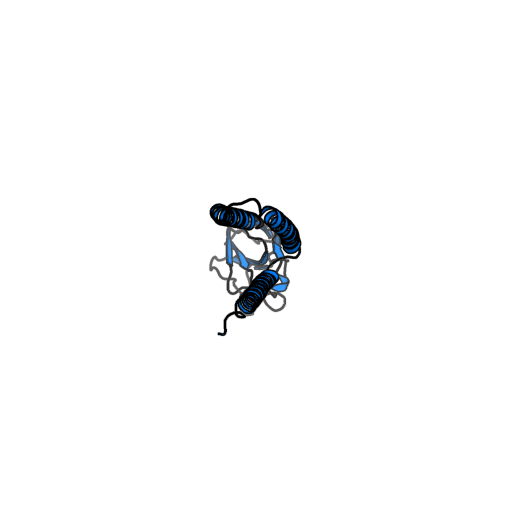 . LYS A 1 72 ? 36.479 6.930 -39.266 1.00 65.50 72 LYS A O 1
ATOM 594 N N . ASN A 1 73 ? 35.999 6.295 -41.365 1.00 67.00 73 ASN A N 1
ATOM 595 C CA . ASN A 1 73 ? 34.562 6.536 -41.296 1.00 67.00 73 ASN A CA 1
ATOM 596 C C . ASN A 1 73 ? 33.833 5.369 -40.615 1.00 67.00 73 ASN A C 1
ATOM 598 O O . ASN A 1 73 ? 32.890 5.615 -39.867 1.00 67.00 73 ASN A O 1
ATOM 602 N N . THR A 1 74 ? 34.310 4.126 -40.741 1.00 70.31 74 THR A N 1
ATOM 603 C CA . THR A 1 74 ? 33.738 2.943 -40.072 1.00 70.31 74 THR A CA 1
ATOM 604 C C . THR A 1 74 ? 33.688 3.112 -38.551 1.00 70.31 74 THR A C 1
ATOM 606 O O . THR A 1 74 ? 32.662 2.826 -37.942 1.00 70.31 74 THR A O 1
ATOM 609 N N . MET A 1 75 ? 34.747 3.648 -37.927 1.00 73.19 75 MET A N 1
ATOM 610 C CA . MET A 1 75 ? 34.782 3.873 -36.473 1.00 73.19 75 MET A CA 1
ATOM 611 C C . MET A 1 75 ? 33.742 4.910 -36.025 1.00 73.19 75 MET A C 1
ATOM 613 O O . MET A 1 75 ? 33.002 4.669 -35.074 1.00 73.19 75 MET A O 1
ATOM 617 N N . LYS A 1 76 ? 33.628 6.032 -36.746 1.00 72.31 76 LYS A N 1
ATOM 618 C CA . LYS A 1 76 ? 32.616 7.066 -36.470 1.00 72.31 76 LYS A CA 1
ATOM 619 C C . LYS A 1 76 ? 31.197 6.532 -36.649 1.00 72.31 76 LYS A C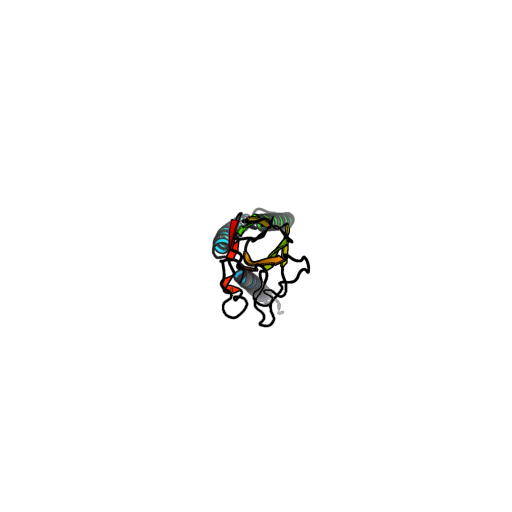 1
ATOM 621 O O . LYS A 1 76 ? 30.330 6.810 -35.829 1.00 72.31 76 LYS A O 1
ATOM 626 N N . THR A 1 77 ? 30.985 5.721 -37.684 1.00 77.00 77 THR A N 1
ATOM 627 C CA . THR A 1 77 ? 29.685 5.103 -37.975 1.00 77.00 77 THR A CA 1
ATOM 628 C C . THR A 1 77 ? 29.297 4.106 -36.879 1.00 77.00 77 THR A C 1
ATOM 630 O O . THR A 1 77 ? 28.160 4.109 -36.420 1.00 77.00 77 THR A O 1
ATOM 633 N N . MET A 1 78 ? 30.248 3.306 -36.384 1.00 74.88 78 MET A N 1
ATOM 634 C CA . MET A 1 78 ? 30.016 2.379 -35.270 1.00 74.88 78 MET A CA 1
ATOM 635 C C . MET A 1 78 ? 29.718 3.100 -33.956 1.00 74.88 78 MET A C 1
ATOM 637 O O . MET A 1 78 ? 28.804 2.689 -33.244 1.00 74.88 78 MET A O 1
ATOM 641 N N . ILE A 1 79 ? 30.420 4.194 -33.649 1.00 81.88 79 ILE A N 1
ATOM 642 C CA . ILE A 1 79 ? 30.115 5.030 -32.478 1.00 81.88 79 ILE A CA 1
ATOM 643 C C . ILE A 1 79 ? 28.715 5.640 -32.607 1.00 81.88 79 ILE A C 1
ATOM 645 O O . ILE A 1 79 ? 27.932 5.545 -31.668 1.00 81.88 79 ILE A O 1
ATOM 649 N N . ALA A 1 80 ? 28.361 6.194 -33.770 1.00 79.69 80 ALA A N 1
ATOM 650 C CA . ALA A 1 80 ? 27.040 6.781 -34.005 1.00 79.69 80 ALA A CA 1
ATOM 651 C C . ALA A 1 80 ? 25.909 5.750 -33.857 1.00 79.69 80 ALA A C 1
ATOM 653 O O . ALA A 1 80 ? 24.905 6.031 -33.208 1.00 79.69 80 ALA A O 1
ATOM 654 N N . ILE A 1 81 ? 26.094 4.536 -34.386 1.00 81.00 81 ILE A N 1
ATOM 655 C CA . ILE A 1 81 ? 25.147 3.429 -34.204 1.00 81.00 81 ILE A CA 1
ATOM 656 C C . ILE A 1 81 ? 25.069 3.035 -32.727 1.00 81.00 81 ILE A C 1
ATOM 658 O O . ILE A 1 81 ? 23.977 2.868 -32.207 1.00 81.00 81 ILE A O 1
ATOM 662 N N . THR A 1 82 ? 26.196 2.945 -32.022 1.00 78.94 82 THR A N 1
ATOM 663 C CA . THR A 1 82 ? 26.214 2.590 -30.592 1.00 78.94 82 THR A CA 1
ATOM 664 C C . THR A 1 82 ? 25.475 3.631 -29.747 1.00 78.94 82 THR A C 1
ATOM 666 O O . THR A 1 82 ? 24.665 3.266 -28.901 1.00 78.94 82 THR A O 1
ATOM 669 N N . LEU A 1 83 ? 25.676 4.923 -30.015 1.00 80.25 83 LEU A N 1
ATOM 670 C CA . LEU A 1 83 ? 24.953 6.013 -29.350 1.00 80.25 83 LEU A CA 1
ATOM 671 C C . LEU A 1 83 ? 23.451 5.995 -29.673 1.00 80.25 83 LEU A C 1
ATOM 673 O O . LEU A 1 83 ? 22.634 6.176 -28.773 1.00 80.25 83 LEU A O 1
ATOM 677 N N . LEU A 1 84 ? 23.081 5.709 -30.926 1.00 77.56 84 LEU A N 1
ATOM 678 C CA . LEU A 1 84 ? 21.685 5.545 -31.345 1.00 77.56 84 LEU A CA 1
ATOM 679 C C . LEU A 1 84 ? 21.017 4.319 -30.696 1.00 77.56 84 LEU A C 1
ATOM 681 O O . LEU A 1 84 ? 19.821 4.331 -30.420 1.00 77.56 84 LEU A O 1
ATOM 685 N N . LEU A 1 85 ? 21.775 3.253 -30.439 1.00 71.00 85 LEU A N 1
ATOM 686 C CA . LEU A 1 85 ? 21.286 2.061 -29.744 1.00 71.00 85 LEU A CA 1
ATOM 687 C C . LEU A 1 85 ? 21.082 2.326 -28.249 1.00 71.00 85 LEU A C 1
ATOM 689 O O . LEU A 1 85 ? 20.066 1.920 -27.687 1.00 71.00 85 LEU A O 1
ATOM 693 N N . ILE A 1 86 ? 22.011 3.046 -27.615 1.00 75.38 86 ILE A N 1
ATOM 694 C CA . ILE A 1 86 ? 21.892 3.448 -26.209 1.00 75.38 86 ILE A CA 1
ATOM 695 C C . ILE A 1 86 ? 20.667 4.354 -26.008 1.00 75.38 86 ILE A C 1
ATOM 697 O O . ILE A 1 86 ? 19.947 4.177 -25.028 1.00 75.38 86 ILE A O 1
ATOM 701 N N . SER A 1 87 ? 20.366 5.262 -26.945 1.00 69.81 87 SER A N 1
ATOM 702 C CA . SER A 1 87 ? 19.181 6.126 -26.834 1.00 69.81 87 SER A CA 1
ATOM 703 C C . SER A 1 87 ? 17.854 5.359 -26.920 1.00 69.81 87 SER A C 1
ATOM 705 O O . SER A 1 87 ? 16.909 5.709 -26.216 1.00 69.81 87 SER A O 1
ATOM 707 N N . HIS A 1 88 ? 17.784 4.271 -27.697 1.00 62.44 88 HIS A N 1
ATOM 708 C CA . HIS A 1 88 ? 16.585 3.422 -27.774 1.00 62.44 88 HIS A CA 1
ATOM 709 C C . HIS A 1 88 ? 16.368 2.561 -26.522 1.00 62.44 88 HIS A C 1
ATOM 711 O O . HIS A 1 88 ? 15.225 2.266 -26.182 1.00 62.44 88 HIS A O 1
ATOM 717 N N . LEU A 1 89 ? 17.436 2.174 -25.816 1.00 61.88 89 LEU A N 1
ATOM 718 C CA . LEU A 1 89 ? 17.327 1.406 -24.568 1.00 61.88 89 LEU A CA 1
ATOM 719 C C . LEU A 1 89 ? 16.754 2.237 -23.411 1.00 61.88 89 LEU A C 1
ATOM 721 O O . LEU A 1 89 ? 16.099 1.687 -22.532 1.00 61.88 89 LEU A O 1
ATOM 725 N N . ILE A 1 90 ? 16.966 3.555 -23.421 1.00 58.34 90 ILE A N 1
ATOM 726 C CA . ILE A 1 90 ? 16.438 4.469 -22.396 1.00 58.34 90 ILE A CA 1
ATOM 727 C C . ILE A 1 90 ? 14.931 4.710 -22.594 1.00 58.34 90 ILE A C 1
ATOM 729 O O . ILE A 1 90 ? 14.200 4.845 -21.618 1.00 58.34 90 ILE A O 1
ATOM 733 N N . ALA A 1 91 ? 14.447 4.692 -23.840 1.00 56.00 91 ALA A N 1
ATOM 734 C CA . ALA A 1 91 ? 13.041 4.927 -24.180 1.00 56.00 91 ALA A CA 1
ATOM 735 C C . ALA A 1 91 ? 12.107 3.720 -23.937 1.00 56.00 91 ALA A C 1
ATOM 737 O O . ALA A 1 91 ? 10.898 3.845 -24.103 1.00 56.00 91 ALA A O 1
ATOM 738 N N . ALA A 1 92 ? 12.651 2.553 -23.574 1.00 54.84 92 ALA A N 1
ATOM 739 C CA . ALA A 1 92 ? 11.892 1.311 -23.416 1.00 54.84 92 ALA A CA 1
ATOM 740 C C . ALA A 1 92 ? 11.470 1.005 -21.967 1.00 54.84 92 ALA A C 1
ATOM 742 O O . ALA A 1 92 ? 10.930 -0.072 -21.717 1.00 54.84 92 ALA A O 1
ATOM 743 N N . GLN A 1 93 ? 11.721 1.904 -21.008 1.00 59.72 93 GLN A N 1
ATOM 744 C CA . GLN A 1 93 ? 11.187 1.712 -19.660 1.00 59.72 93 GLN A CA 1
ATOM 745 C C . GLN A 1 93 ? 9.685 2.028 -19.657 1.00 59.72 93 GLN A C 1
ATOM 747 O O . GLN A 1 93 ? 9.297 3.058 -20.215 1.00 59.72 93 GLN A O 1
ATOM 752 N N . PRO A 1 94 ? 8.834 1.164 -19.071 1.00 63.84 94 PRO A N 1
ATOM 753 C CA . PRO A 1 94 ? 7.423 1.481 -18.896 1.00 63.84 94 PRO A CA 1
ATOM 754 C C . PRO A 1 94 ? 7.314 2.806 -18.143 1.00 63.84 94 PRO A C 1
ATOM 756 O O . PRO A 1 94 ? 8.032 3.037 -17.166 1.00 63.84 94 PRO A O 1
ATOM 759 N N . ALA A 1 95 ? 6.459 3.698 -18.642 1.00 71.38 95 ALA A N 1
ATOM 760 C CA . ALA A 1 95 ? 6.234 4.970 -17.982 1.00 71.38 95 ALA A CA 1
ATOM 761 C C . ALA A 1 95 ? 5.694 4.700 -16.569 1.00 71.38 95 ALA A C 1
ATOM 763 O O . ALA A 1 95 ? 4.827 3.835 -16.414 1.00 71.38 95 ALA A O 1
ATOM 764 N N . PRO A 1 96 ? 6.210 5.393 -15.544 1.00 84.62 96 PRO A N 1
ATOM 765 C CA . PRO A 1 96 ? 5.713 5.211 -14.194 1.00 84.62 96 PRO A CA 1
ATOM 766 C C . PRO A 1 96 ? 4.242 5.650 -14.119 1.00 84.62 96 PRO A C 1
ATOM 768 O O . PRO A 1 96 ? 3.870 6.669 -14.703 1.00 84.62 96 PRO A O 1
ATOM 771 N N . GLY A 1 97 ? 3.419 4.864 -13.428 1.00 92.88 97 GLY A N 1
ATOM 772 C CA . GLY A 1 97 ? 1.982 5.091 -13.288 1.00 92.88 97 GLY A CA 1
ATOM 773 C C . GLY A 1 97 ? 1.624 5.787 -11.979 1.00 92.88 97 GLY A C 1
ATOM 774 O O . GLY A 1 97 ? 2.447 5.938 -11.076 1.00 92.88 97 GLY A O 1
ATOM 775 N N . THR A 1 98 ? 0.376 6.217 -11.858 1.00 97.75 98 THR A N 1
ATOM 776 C CA . THR A 1 98 ? -0.194 6.712 -10.604 1.00 97.75 98 THR A CA 1
ATOM 777 C C . THR A 1 98 ? -0.920 5.582 -9.886 1.00 97.75 98 THR A C 1
ATOM 779 O O . THR A 1 98 ? -1.901 5.029 -10.388 1.00 97.75 98 THR A O 1
ATOM 782 N N . LEU A 1 99 ? -0.482 5.262 -8.670 1.00 98.44 99 LEU A N 1
ATOM 783 C CA . LEU A 1 99 ? -1.211 4.366 -7.778 1.00 98.44 99 LEU A CA 1
ATOM 784 C C . LEU A 1 99 ? -2.152 5.180 -6.888 1.00 98.44 99 LEU A C 1
ATOM 786 O O . LEU A 1 99 ? -1.705 5.914 -6.007 1.00 98.44 99 LEU A O 1
ATOM 790 N N . THR A 1 100 ? -3.456 5.011 -7.091 1.00 98.69 100 THR A N 1
ATOM 791 C CA . THR A 1 100 ? -4.511 5.575 -6.244 1.00 98.69 100 THR A CA 1
ATOM 792 C C . THR A 1 100 ? -4.943 4.553 -5.199 1.00 98.69 100 THR A C 1
ATOM 794 O O . THR A 1 100 ? -5.346 3.437 -5.521 1.00 98.69 100 THR A O 1
ATOM 797 N N . VAL A 1 101 ? -4.873 4.934 -3.930 1.00 98.81 101 VAL A N 1
ATOM 798 C CA . VAL A 1 101 ? -5.215 4.086 -2.789 1.00 98.81 101 VAL A CA 1
ATOM 799 C C . VAL A 1 101 ? -6.450 4.666 -2.118 1.00 98.81 101 VAL A C 1
ATOM 801 O O . VAL A 1 101 ? -6.390 5.728 -1.498 1.00 98.81 101 VAL A O 1
ATOM 804 N N . VAL A 1 102 ? -7.569 3.961 -2.251 1.00 98.81 102 VAL A N 1
ATOM 805 C CA . VAL A 1 102 ? -8.844 4.314 -1.621 1.00 98.81 102 VAL A CA 1
ATOM 806 C C . VAL A 1 102 ? -8.949 3.575 -0.293 1.00 98.81 102 VAL A C 1
ATOM 808 O O . VAL A 1 102 ? -8.978 2.344 -0.261 1.00 98.81 102 VAL A O 1
ATOM 811 N N . ILE A 1 103 ? -8.997 4.317 0.806 1.00 98.75 103 ILE A N 1
ATOM 812 C CA . ILE A 1 103 ? -9.128 3.775 2.156 1.00 98.75 103 ILE A CA 1
ATOM 813 C C . ILE A 1 103 ? -10.573 3.917 2.603 1.00 98.75 103 ILE A C 1
ATOM 815 O O . ILE A 1 103 ? -11.067 5.034 2.730 1.00 98.75 103 ILE A O 1
ATOM 819 N N . LYS A 1 104 ? -11.226 2.789 2.868 1.00 98.62 104 LYS A N 1
ATOM 820 C CA . LYS A 1 104 ? -12.614 2.709 3.325 1.00 98.62 104 LYS A CA 1
ATOM 821 C C . LYS A 1 104 ? -12.714 2.361 4.804 1.00 98.62 104 LYS A C 1
ATOM 823 O O . LYS A 1 104 ? -11.746 1.926 5.428 1.00 98.62 104 LYS A O 1
ATOM 828 N N . ASP A 1 105 ? -13.924 2.516 5.325 1.00 98.19 105 ASP A N 1
ATOM 829 C CA . ASP A 1 105 ? -14.321 2.228 6.703 1.00 98.19 105 ASP A CA 1
ATOM 830 C C . ASP A 1 105 ? -13.594 3.086 7.748 1.00 98.19 105 ASP A C 1
ATOM 832 O O . ASP A 1 105 ? -13.493 2.696 8.909 1.00 98.19 105 ASP A O 1
ATOM 836 N N . VAL A 1 106 ? -13.113 4.272 7.362 1.00 98.19 106 VAL A N 1
ATOM 837 C CA . VAL A 1 106 ? -12.482 5.220 8.291 1.00 98.19 106 VAL A CA 1
ATOM 838 C C . VAL A 1 106 ? -13.520 5.688 9.312 1.00 98.19 106 VAL A C 1
ATOM 840 O O . VAL A 1 106 ? -14.564 6.234 8.945 1.00 98.19 106 VAL A O 1
ATOM 843 N N . LYS A 1 107 ? -13.252 5.482 10.603 1.00 95.56 107 LYS A N 1
ATOM 844 C CA . LYS A 1 107 ? -14.146 5.907 11.686 1.00 95.56 107 LYS A CA 1
ATOM 845 C C . LYS A 1 107 ? -13.809 7.322 12.140 1.00 95.56 107 LYS A C 1
ATOM 847 O O . LYS A 1 107 ? -12.751 7.569 12.698 1.00 95.56 107 LYS A O 1
ATOM 852 N N . GLY A 1 108 ? -14.752 8.243 11.972 1.00 93.69 108 GLY A N 1
ATOM 853 C CA . GLY A 1 108 ? -14.588 9.627 12.408 1.00 93.69 108 GLY A CA 1
ATOM 854 C C . GLY A 1 108 ? -13.624 10.438 11.535 1.00 93.69 108 GLY A C 1
ATOM 855 O O . GLY A 1 108 ? -13.223 10.020 10.456 1.00 93.69 108 GLY A O 1
ATOM 856 N N . ALA A 1 109 ? -13.314 11.652 11.990 1.00 95.06 109 ALA A N 1
ATOM 857 C CA . ALA A 1 109 ? -12.487 12.621 11.256 1.00 95.06 109 ALA A CA 1
ATOM 858 C C . ALA A 1 109 ? -11.322 13.182 12.096 1.00 95.06 109 ALA A C 1
ATOM 860 O O . ALA A 1 109 ? -10.703 14.186 11.736 1.00 95.06 109 ALA A O 1
ATOM 861 N N . LYS A 1 110 ? -11.063 12.573 13.260 1.00 96.25 110 LYS A N 1
ATOM 862 C CA . LYS A 1 110 ? -9.967 12.967 14.148 1.00 96.25 110 LYS A CA 1
ATOM 863 C C . LYS A 1 110 ? -8.657 12.382 13.641 1.00 96.25 110 LYS A C 1
ATOM 865 O O . LYS A 1 110 ? -8.643 11.270 13.138 1.00 96.25 110 LYS A O 1
ATOM 870 N N . GLY A 1 111 ? -7.573 13.131 13.810 1.00 96.19 111 GLY A N 1
ATOM 871 C CA . GLY A 1 111 ? -6.247 12.626 13.483 1.00 96.19 111 GLY A CA 1
ATOM 872 C C . GLY A 1 111 ? -6.025 12.412 11.983 1.00 96.19 111 GLY A C 1
ATOM 873 O O . GLY A 1 111 ? -6.577 13.139 11.151 1.00 96.19 111 GLY A O 1
ATOM 874 N N . LYS A 1 112 ? -5.156 11.470 11.618 1.00 97.88 112 LYS A N 1
ATOM 875 C CA . LYS A 1 112 ? -4.704 11.280 10.231 1.00 97.88 112 LYS A CA 1
ATOM 876 C C . LYS A 1 112 ? -4.762 9.825 9.805 1.00 97.88 112 LYS A C 1
ATOM 878 O O . LYS A 1 112 ? -4.413 8.926 10.559 1.00 97.88 112 LYS A O 1
ATOM 883 N N . VAL A 1 113 ? -5.097 9.611 8.538 1.00 98.31 113 VAL A N 1
ATOM 884 C CA . VAL A 1 113 ? -4.882 8.327 7.869 1.00 98.31 113 VAL A CA 1
ATOM 885 C C . VAL A 1 113 ? -3.555 8.399 7.128 1.00 98.31 113 VAL A C 1
ATOM 887 O O . VAL A 1 113 ? -3.342 9.286 6.298 1.00 98.31 113 VAL A O 1
ATOM 890 N N . SER A 1 114 ? -2.660 7.467 7.431 1.00 98.06 114 SER A N 1
ATOM 891 C CA . SER A 1 114 ? -1.337 7.354 6.828 1.00 98.06 114 SER A CA 1
ATOM 892 C C . SER A 1 114 ? -1.177 6.013 6.130 1.00 98.06 114 SER A C 1
ATOM 894 O O . SER A 1 114 ? -1.600 4.979 6.644 1.00 98.06 114 SER A O 1
ATOM 896 N N . ILE A 1 115 ? -0.520 6.029 4.974 1.00 98.38 115 ILE A N 1
ATOM 897 C CA . ILE A 1 115 ? -0.147 4.830 4.229 1.00 98.38 115 ILE A CA 1
ATOM 898 C C . ILE A 1 115 ? 1.368 4.737 4.077 1.00 98.38 115 ILE A C 1
ATOM 900 O O . ILE A 1 115 ? 2.044 5.729 3.794 1.00 98.38 115 ILE A O 1
ATOM 904 N N . GLY A 1 116 ? 1.898 3.531 4.261 1.00 98.12 116 GLY A N 1
ATOM 905 C CA . GLY A 1 116 ? 3.299 3.194 4.022 1.00 98.12 116 GLY A CA 1
ATOM 906 C C . GLY A 1 116 ? 3.425 2.249 2.835 1.00 98.12 116 GLY A C 1
ATOM 907 O O . GLY A 1 116 ? 2.700 1.259 2.770 1.00 98.12 116 GLY A O 1
ATOM 908 N N . LEU A 1 117 ? 4.348 2.544 1.919 1.00 98.50 117 LEU A N 1
ATOM 909 C CA . LEU A 1 117 ? 4.636 1.732 0.737 1.00 98.50 117 LEU A CA 1
ATOM 910 C C . LEU A 1 117 ? 5.915 0.908 0.943 1.00 98.50 117 LEU A C 1
ATOM 912 O O . LEU A 1 117 ? 6.933 1.430 1.408 1.00 98.50 117 LEU A O 1
ATOM 916 N N . PHE A 1 118 ? 5.878 -0.371 0.568 1.00 98.38 118 PHE A N 1
ATOM 917 C CA . PHE A 1 118 ? 6.970 -1.332 0.750 1.00 98.38 118 PHE A CA 1
ATOM 918 C C . PHE A 1 118 ? 7.195 -2.163 -0.514 1.00 98.38 118 PHE A C 1
ATOM 920 O O . PHE A 1 118 ? 6.235 -2.513 -1.191 1.00 98.38 118 PHE A O 1
ATOM 927 N N . ASN A 1 119 ? 8.445 -2.539 -0.791 1.00 97.38 119 ASN A N 1
ATOM 928 C CA . ASN A 1 119 ? 8.837 -3.352 -1.953 1.00 97.38 119 ASN A CA 1
ATOM 929 C C . ASN A 1 119 ? 9.873 -4.451 -1.620 1.00 97.38 119 ASN A C 1
ATOM 931 O O . ASN A 1 119 ? 10.509 -4.994 -2.519 1.00 97.38 119 ASN A O 1
ATOM 935 N N . ASP A 1 120 ? 10.101 -4.738 -0.334 1.00 96.12 120 ASP A N 1
ATOM 936 C CA . ASP A 1 120 ? 11.057 -5.756 0.113 1.00 96.12 120 ASP A CA 1
ATOM 937 C C . ASP A 1 120 ? 10.496 -6.520 1.318 1.00 96.12 120 ASP A C 1
ATOM 939 O O . ASP A 1 120 ? 10.284 -5.958 2.397 1.00 96.12 120 ASP A O 1
ATOM 943 N N . ALA A 1 121 ? 10.298 -7.825 1.134 1.00 95.12 121 ALA A N 1
ATOM 944 C CA . ALA A 1 121 ? 9.785 -8.732 2.152 1.00 95.12 121 ALA A CA 1
ATOM 945 C C . ALA A 1 121 ? 10.644 -8.770 3.430 1.00 95.12 121 ALA A C 1
ATOM 947 O O . ALA A 1 121 ? 10.110 -8.921 4.529 1.00 95.12 121 ALA A O 1
ATOM 948 N N . LYS A 1 122 ? 11.972 -8.609 3.330 1.00 95.25 122 LYS A N 1
ATOM 949 C CA . LYS A 1 122 ? 12.901 -8.733 4.474 1.00 95.25 122 LYS A CA 1
ATOM 950 C C . LYS A 1 122 ? 12.774 -7.584 5.468 1.00 95.25 122 LYS A C 1
ATOM 952 O O . LYS A 1 122 ? 13.066 -7.750 6.655 1.00 95.25 122 LYS A O 1
ATOM 957 N N . VAL A 1 123 ? 12.370 -6.417 4.975 1.00 93.81 123 VAL A N 1
ATOM 958 C CA . VAL A 1 123 ? 12.226 -5.182 5.757 1.00 93.81 123 VAL A CA 1
ATOM 959 C C . VAL A 1 123 ? 10.786 -4.669 5.776 1.00 93.81 123 VAL A C 1
ATOM 961 O O . VAL A 1 123 ? 10.549 -3.524 6.168 1.00 93.81 123 VAL A O 1
ATOM 964 N N . PHE A 1 124 ? 9.820 -5.514 5.405 1.00 96.06 124 PHE A N 1
ATOM 965 C CA . PHE A 1 124 ? 8.399 -5.195 5.474 1.00 96.06 124 PHE A CA 1
ATOM 966 C C . PHE A 1 124 ? 8.015 -4.720 6.883 1.00 96.06 124 PHE A C 1
ATOM 968 O O . PHE A 1 124 ? 8.452 -5.293 7.882 1.00 96.06 124 PHE A O 1
ATOM 975 N N . MET A 1 125 ? 7.264 -3.617 6.953 1.00 92.38 125 MET A N 1
ATOM 976 C CA . MET A 1 125 ? 6.880 -2.900 8.183 1.00 92.38 125 MET A CA 1
ATOM 977 C C . MET A 1 125 ? 8.038 -2.347 9.037 1.00 92.38 125 MET A C 1
ATOM 979 O O . MET A 1 125 ? 7.790 -1.692 10.042 1.00 92.38 125 MET A O 1
ATOM 983 N N . LYS A 1 126 ? 9.299 -2.535 8.627 1.00 93.62 126 LYS A N 1
ATOM 984 C CA . LYS A 1 126 ? 10.487 -1.963 9.288 1.00 93.62 126 LYS A CA 1
ATOM 985 C C . LYS A 1 126 ? 11.034 -0.756 8.536 1.00 93.62 126 LYS A C 1
ATOM 987 O O . LYS A 1 126 ? 11.468 0.213 9.149 1.00 93.62 126 LYS A O 1
ATOM 992 N N . LYS A 1 127 ? 11.026 -0.812 7.201 1.00 95.31 127 LYS A N 1
ATOM 993 C CA . LYS A 1 127 ? 11.512 0.261 6.329 1.00 95.31 127 LYS A CA 1
ATOM 994 C C . LYS A 1 127 ? 10.577 0.440 5.140 1.00 95.31 127 LYS A C 1
ATOM 996 O O . LYS A 1 127 ? 10.548 -0.390 4.237 1.00 95.31 127 LYS A O 1
ATOM 1001 N N . ARG A 1 128 ? 9.844 1.550 5.146 1.00 95.69 128 ARG A N 1
ATOM 1002 C CA . ARG A 1 128 ? 9.041 2.005 4.006 1.00 95.69 128 ARG A CA 1
ATOM 1003 C C . ARG A 1 128 ? 9.921 2.708 2.976 1.00 95.69 128 ARG A C 1
ATOM 1005 O O . ARG A 1 128 ? 10.912 3.339 3.349 1.00 95.69 128 ARG A O 1
ATOM 1012 N N . ILE A 1 129 ? 9.559 2.594 1.703 1.00 97.31 129 ILE A N 1
ATOM 1013 C CA . ILE A 1 129 ? 10.215 3.328 0.611 1.00 97.31 129 ILE A CA 1
ATOM 1014 C C . ILE A 1 129 ? 9.573 4.693 0.368 1.00 97.31 129 ILE A C 1
ATOM 1016 O O . ILE A 1 129 ? 10.254 5.603 -0.088 1.00 97.31 129 ILE A O 1
ATOM 1020 N N . ASP A 1 130 ? 8.291 4.835 0.705 1.00 97.69 130 ASP A N 1
ATOM 1021 C CA . ASP A 1 130 ? 7.550 6.090 0.637 1.00 97.69 130 ASP A CA 1
ATOM 1022 C C . ASP A 1 130 ? 6.351 6.051 1.608 1.00 97.69 130 ASP A C 1
ATOM 1024 O O . ASP A 1 130 ? 5.965 4.984 2.105 1.00 97.69 130 ASP A O 1
ATOM 1028 N N . SER A 1 131 ? 5.765 7.210 1.902 1.00 97.56 131 SER A N 1
ATOM 1029 C CA . SER A 1 131 ? 4.543 7.347 2.698 1.00 97.56 131 SER A CA 1
ATOM 1030 C C . SER A 1 131 ? 3.711 8.557 2.290 1.00 97.56 131 SER A C 1
ATOM 1032 O O . SER A 1 131 ? 4.241 9.585 1.866 1.00 97.56 131 SER A O 1
ATOM 1034 N N . ARG A 1 132 ? 2.397 8.461 2.483 1.00 98.06 132 ARG A N 1
ATOM 1035 C CA . ARG A 1 132 ? 1.451 9.573 2.331 1.00 98.06 132 ARG A CA 1
ATOM 1036 C C . ARG A 1 132 ? 0.547 9.631 3.552 1.00 98.06 132 ARG A C 1
ATOM 1038 O O . ARG A 1 132 ? 0.256 8.596 4.142 1.00 98.06 132 ARG A O 1
ATOM 1045 N N . SER A 1 133 ? 0.083 10.825 3.891 1.00 97.88 133 SER A N 1
ATOM 1046 C CA . SER A 1 133 ? -0.866 11.032 4.982 1.00 97.88 133 SER A CA 1
ATOM 1047 C C . SER A 1 133 ? -1.886 12.086 4.586 1.00 97.88 133 SER A C 1
ATOM 1049 O O . SER A 1 133 ? -1.555 13.045 3.890 1.00 97.88 133 SER A O 1
ATOM 1051 N N . VAL A 1 134 ? -3.114 11.926 5.060 1.00 98.12 134 VAL A N 1
ATOM 1052 C CA . VAL A 1 134 ? -4.219 12.865 4.856 1.00 98.12 134 VAL A CA 1
ATOM 1053 C C . VAL A 1 134 ? -5.004 13.009 6.156 1.00 98.12 134 VAL A C 1
ATOM 1055 O O . VAL A 1 134 ? -4.976 12.118 7.008 1.00 98.12 134 VAL A O 1
ATOM 1058 N N . GLN A 1 135 ? -5.684 14.142 6.331 1.00 98.25 135 GLN A N 1
ATOM 1059 C CA . GLN A 1 135 ? -6.631 14.308 7.431 1.00 98.25 135 GLN A CA 1
ATOM 1060 C C . GLN A 1 135 ? -7.695 13.209 7.347 1.00 98.25 135 GLN A C 1
ATOM 1062 O O . GLN A 1 135 ? -8.227 12.958 6.264 1.00 98.25 135 GLN A O 1
ATOM 1067 N N . ALA A 1 136 ? -7.997 12.562 8.471 1.00 97.69 136 ALA A N 1
ATOM 1068 C CA . ALA A 1 136 ? -9.041 11.550 8.502 1.00 97.69 136 ALA A CA 1
ATOM 1069 C C . ALA A 1 136 ? -10.405 12.158 8.145 1.00 97.69 136 ALA A C 1
ATOM 1071 O O . ALA A 1 136 ? -10.731 13.278 8.550 1.00 97.69 136 ALA A O 1
ATOM 1072 N N . GLN A 1 137 ? -11.211 11.408 7.399 1.00 97.75 137 GLN A N 1
ATOM 1073 C CA . GLN A 1 137 ? -12.602 11.736 7.105 1.00 97.75 137 GLN A CA 1
ATOM 1074 C C . GLN A 1 137 ? -13.445 10.483 7.280 1.00 97.75 137 GLN A C 1
ATOM 1076 O O . GLN A 1 137 ? -13.028 9.397 6.888 1.00 97.75 137 GLN A O 1
ATOM 1081 N N . ASN A 1 138 ? -14.634 10.641 7.859 1.00 97.62 138 ASN A N 1
ATOM 1082 C CA . ASN A 1 138 ? -15.493 9.505 8.153 1.00 97.62 138 ASN A CA 1
ATOM 1083 C C . ASN A 1 138 ? -15.970 8.842 6.853 1.00 97.62 138 ASN A C 1
ATOM 1085 O O . ASN A 1 138 ? -16.512 9.513 5.976 1.00 97.62 138 ASN A O 1
ATOM 1089 N N . GLY A 1 139 ? -15.828 7.523 6.768 1.00 97.81 139 GLY A N 1
ATOM 1090 C CA . GLY A 1 139 ? -16.180 6.724 5.601 1.00 97.81 139 GLY A CA 1
ATOM 1091 C C . GLY A 1 139 ? -14.975 6.423 4.720 1.00 97.81 139 GLY A C 1
ATOM 1092 O O . GLY A 1 139 ? -14.503 5.288 4.717 1.00 97.81 139 GLY A O 1
ATOM 1093 N N . GLU A 1 140 ? -14.491 7.409 3.964 1.00 98.12 140 GLU A N 1
ATOM 1094 C CA . GLU A 1 140 ? -13.479 7.183 2.929 1.00 98.12 140 GLU A CA 1
ATOM 1095 C C . GLU A 1 140 ? -12.474 8.335 2.817 1.00 98.12 140 GLU A C 1
ATOM 1097 O O . GLU A 1 140 ? -12.836 9.507 2.908 1.00 98.12 140 GLU A O 1
ATOM 1102 N N . VAL A 1 141 ? -11.211 7.992 2.554 1.00 98.50 141 VAL A N 1
ATOM 1103 C CA . VAL A 1 141 ? -10.172 8.928 2.101 1.00 98.50 141 VAL A CA 1
ATOM 1104 C C . VAL A 1 141 ? -9.388 8.328 0.936 1.00 98.50 141 VAL A C 1
ATOM 1106 O O . VAL A 1 141 ? -9.262 7.111 0.820 1.00 98.50 141 VAL A O 1
ATOM 1109 N N . THR A 1 142 ? -8.819 9.176 0.081 1.00 98.56 142 THR A N 1
ATOM 1110 C CA . THR A 1 142 ? -8.006 8.744 -1.065 1.00 98.56 142 THR A CA 1
ATOM 1111 C C . THR A 1 142 ? -6.623 9.380 -1.008 1.00 98.56 142 THR A C 1
ATOM 1113 O O . THR A 1 142 ? -6.495 10.576 -0.752 1.00 98.56 142 THR A O 1
ATOM 1116 N N . LEU A 1 143 ? -5.585 8.582 -1.259 1.00 98.50 143 LEU A N 1
ATOM 1117 C CA . LEU A 1 143 ? -4.196 9.031 -1.353 1.00 98.50 143 LEU A CA 1
ATOM 1118 C C . LEU A 1 143 ? -3.554 8.495 -2.636 1.00 98.50 143 LEU A C 1
ATOM 1120 O O . LEU A 1 143 ? -3.990 7.477 -3.171 1.00 98.50 143 LEU A O 1
ATOM 1124 N N . GLN A 1 144 ? -2.506 9.162 -3.122 1.00 98.25 144 GLN A N 1
ATOM 1125 C CA . GLN A 1 144 ? -1.844 8.796 -4.374 1.00 98.25 144 GLN A CA 1
ATOM 1126 C C . GLN A 1 144 ? -0.320 8.729 -4.246 1.00 98.25 144 GLN A C 1
ATOM 1128 O O . GLN A 1 144 ? 0.314 9.565 -3.593 1.00 98.25 144 GLN A O 1
ATOM 1133 N N . PHE A 1 145 ? 0.262 7.743 -4.926 1.00 97.88 145 PHE A N 1
ATOM 1134 C CA . PHE A 1 145 ? 1.676 7.712 -5.282 1.00 97.88 145 PHE A CA 1
ATOM 1135 C C . PHE A 1 145 ? 1.794 7.990 -6.779 1.00 97.88 145 PHE A C 1
ATOM 1137 O O . PHE A 1 145 ? 1.520 7.120 -7.604 1.00 97.88 145 PHE A O 1
ATOM 1144 N N . GLU A 1 146 ? 2.164 9.221 -7.117 1.00 95.81 146 GLU A N 1
ATOM 1145 C CA . GLU A 1 146 ? 2.447 9.621 -8.494 1.00 95.81 146 GLU A CA 1
ATOM 1146 C C . GLU A 1 146 ? 3.804 9.086 -8.945 1.00 95.81 146 GLU A C 1
ATOM 1148 O O . GLU A 1 146 ? 4.738 8.980 -8.146 1.00 95.81 146 GLU A O 1
ATOM 1153 N N . HIS A 1 147 ? 3.924 8.818 -10.245 1.00 94.12 147 HIS A N 1
ATOM 1154 C CA . HIS A 1 147 ? 5.161 8.352 -10.864 1.00 94.12 147 HIS A CA 1
ATOM 1155 C C . HIS A 1 147 ? 5.753 7.107 -10.171 1.00 94.12 147 HIS A C 1
ATOM 1157 O O . HIS A 1 147 ? 6.974 6.978 -10.040 1.00 94.12 147 HIS A O 1
ATOM 1163 N N . LEU A 1 148 ? 4.899 6.164 -9.769 1.00 95.06 148 LEU A N 1
ATOM 1164 C CA . LEU A 1 148 ? 5.316 4.885 -9.218 1.00 95.06 148 LEU A CA 1
ATOM 1165 C C . LEU A 1 148 ? 5.798 3.952 -10.351 1.00 95.06 148 LEU A C 1
ATOM 1167 O O . LEU A 1 148 ? 5.048 3.686 -11.293 1.00 95.06 148 LEU A O 1
ATOM 1171 N N . PRO A 1 149 ? 7.049 3.454 -10.309 1.00 93.38 149 PRO A N 1
ATOM 1172 C CA . PRO A 1 149 ? 7.540 2.506 -11.309 1.00 93.38 149 PRO A CA 1
ATOM 1173 C C . PRO A 1 149 ? 6.773 1.177 -11.300 1.00 93.38 149 PRO A C 1
ATOM 1175 O O . PRO A 1 149 ? 6.201 0.794 -10.282 1.00 93.38 149 PRO A O 1
ATOM 1178 N N . GLU A 1 150 ? 6.821 0.435 -12.413 1.00 93.81 150 GLU A N 1
ATOM 1179 C CA . GLU A 1 150 ? 6.339 -0.954 -12.436 1.00 93.81 150 GLU A CA 1
ATOM 1180 C C . GLU A 1 150 ? 7.081 -1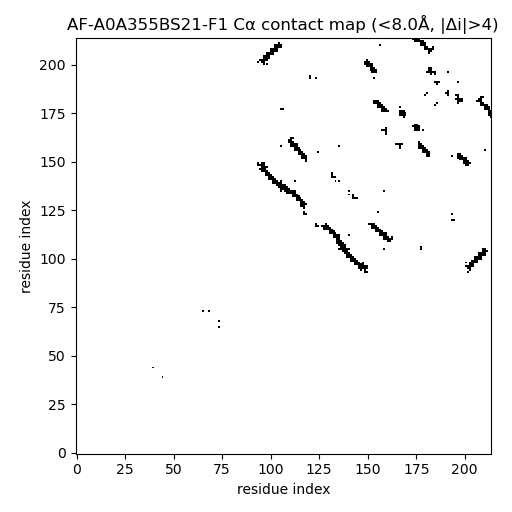.791 -11.377 1.00 93.81 150 GLU A C 1
ATOM 1182 O O . GLU A 1 150 ? 8.311 -1.731 -11.268 1.00 93.81 150 GLU A O 1
ATOM 1187 N N . GLY A 1 151 ? 6.345 -2.592 -10.603 1.00 94.00 151 GLY A N 1
ATOM 1188 C CA . GLY A 1 151 ? 6.937 -3.420 -9.558 1.00 94.00 151 GLY A CA 1
ATOM 1189 C C . GLY A 1 151 ? 5.941 -4.124 -8.640 1.00 94.00 151 GLY A C 1
ATOM 1190 O O . GLY A 1 151 ? 4.725 -4.042 -8.804 1.00 94.00 151 GLY A O 1
ATOM 1191 N N . GLU A 1 152 ? 6.497 -4.837 -7.662 1.00 96.88 152 GLU A N 1
ATOM 1192 C CA . GLU A 1 152 ? 5.767 -5.476 -6.565 1.00 96.88 152 GLU A CA 1
ATOM 1193 C C . GLU A 1 152 ? 5.752 -4.570 -5.340 1.00 96.88 152 GLU A C 1
ATOM 1195 O O . GLU A 1 152 ? 6.801 -4.126 -4.859 1.00 96.88 152 GLU A O 1
ATOM 1200 N N . TYR A 1 153 ? 4.556 -4.324 -4.815 1.00 98.25 153 TYR A N 1
ATOM 1201 C CA . TYR A 1 153 ? 4.359 -3.422 -3.693 1.00 98.25 153 TYR A CA 1
ATOM 1202 C C . TYR A 1 153 ? 3.409 -4.003 -2.657 1.00 98.25 153 TYR A C 1
ATOM 1204 O O . TYR A 1 153 ? 2.508 -4.770 -2.973 1.00 98.25 153 TYR A O 1
ATOM 1212 N N . ALA A 1 154 ? 3.597 -3.599 -1.407 1.00 98.56 154 ALA A N 1
ATOM 1213 C CA . ALA A 1 154 ? 2.650 -3.807 -0.323 1.00 98.56 154 ALA A CA 1
ATOM 1214 C C . ALA A 1 154 ? 2.373 -2.468 0.366 1.00 98.56 154 ALA A C 1
ATOM 1216 O O . ALA A 1 154 ? 3.267 -1.622 0.471 1.00 98.56 154 ALA A O 1
ATOM 1217 N N . ILE A 1 155 ? 1.145 -2.289 0.850 1.00 98.69 155 ILE A N 1
ATOM 1218 C CA . ILE A 1 155 ? 0.711 -1.098 1.577 1.00 98.69 155 ILE A CA 1
ATOM 1219 C C . ILE A 1 155 ? 0.254 -1.482 2.979 1.00 98.69 155 ILE A C 1
ATOM 1221 O O . ILE A 1 155 ? -0.472 -2.457 3.169 1.00 98.69 155 ILE A O 1
ATOM 1225 N N . THR A 1 156 ? 0.658 -0.675 3.954 1.00 98.12 156 THR A N 1
ATOM 1226 C CA . THR A 1 156 ? 0.071 -0.649 5.297 1.00 98.12 156 THR A CA 1
ATOM 1227 C C . THR A 1 156 ? -0.702 0.646 5.474 1.00 98.12 156 THR A C 1
ATOM 1229 O O . THR A 1 156 ? -0.267 1.685 4.980 1.00 98.12 156 THR A O 1
ATOM 1232 N N . VAL A 1 157 ? -1.799 0.601 6.217 1.00 98.12 157 VAL A N 1
ATOM 1233 C CA . VAL A 1 157 ? -2.654 1.750 6.519 1.00 98.12 157 VAL A CA 1
ATOM 1234 C C . VAL A 1 157 ? -2.789 1.863 8.031 1.00 98.12 157 VAL A C 1
ATOM 1236 O O . VAL A 1 157 ? -2.994 0.853 8.704 1.00 98.12 157 VAL A O 1
ATOM 1239 N N . MET A 1 158 ? -2.680 3.081 8.547 1.00 96.69 158 MET A N 1
ATOM 1240 C CA . MET A 1 158 ? -2.815 3.413 9.963 1.00 96.69 158 MET A CA 1
ATOM 1241 C C . MET A 1 158 ? -3.694 4.653 10.103 1.00 96.69 158 MET A C 1
ATOM 1243 O O . MET A 1 158 ? -3.471 5.645 9.408 1.00 96.69 158 MET A O 1
ATOM 1247 N N . HIS A 1 159 ? -4.688 4.586 10.977 1.00 97.62 159 HIS A N 1
ATOM 1248 C CA . HIS A 1 159 ? -5.482 5.716 11.431 1.00 97.62 159 HIS A CA 1
ATOM 1249 C C . HIS A 1 159 ? -4.963 6.122 12.806 1.00 97.62 159 HIS A C 1
ATOM 1251 O O . HIS A 1 159 ? -5.194 5.401 13.759 1.00 97.62 159 HIS A O 1
ATOM 1257 N N . ASP A 1 160 ? -4.246 7.236 12.874 1.00 95.81 160 ASP A N 1
ATOM 1258 C CA . ASP A 1 160 ? -3.690 7.803 14.105 1.00 95.81 160 ASP A CA 1
ATOM 1259 C C . ASP A 1 160 ? -4.647 8.898 14.583 1.00 95.81 160 ASP A C 1
ATOM 1261 O O . ASP A 1 160 ? -4.623 10.017 14.059 1.00 95.81 160 ASP A O 1
ATOM 1265 N N . GLU A 1 161 ? -5.566 8.550 15.485 1.00 94.38 161 GLU A N 1
ATOM 1266 C CA . GLU A 1 161 ? -6.648 9.419 15.956 1.00 94.38 161 GLU A CA 1
ATOM 1267 C C . GLU A 1 161 ? -6.154 10.454 16.964 1.00 94.38 161 GLU A C 1
ATOM 1269 O O . GLU A 1 161 ? -6.685 11.573 17.010 1.00 94.38 161 GLU A O 1
ATOM 1274 N N . ASN A 1 162 ? -5.157 10.092 17.773 1.00 93.38 162 ASN A N 1
ATOM 1275 C CA . ASN A 1 162 ? -4.628 10.940 18.838 1.00 93.38 162 ASN A CA 1
ATOM 1276 C C . ASN A 1 162 ? -3.407 11.782 18.420 1.00 93.38 162 ASN A C 1
ATOM 1278 O O . ASN A 1 162 ? -3.060 12.736 19.121 1.00 93.38 162 ASN A O 1
ATOM 1282 N N . GLY A 1 163 ? -2.819 11.502 17.257 1.00 91.56 163 GLY A N 1
ATOM 1283 C CA . GLY A 1 163 ? -1.729 12.259 16.654 1.00 91.56 163 GLY A CA 1
ATOM 1284 C C . GLY A 1 163 ? -0.345 11.934 17.211 1.00 91.56 163 GLY A C 1
ATOM 1285 O O . GLY A 1 163 ? 0.542 12.788 17.106 1.00 91.56 163 GLY A O 1
ATOM 1286 N N . ASN A 1 164 ? -0.145 10.770 17.832 1.00 90.81 164 ASN A N 1
ATOM 1287 C CA . ASN A 1 164 ? 1.147 10.385 18.405 1.00 90.81 164 ASN A CA 1
ATOM 1288 C C . ASN A 1 164 ? 2.114 9.769 17.371 1.00 90.81 164 ASN A C 1
ATOM 1290 O O . ASN A 1 164 ? 3.308 9.648 17.648 1.00 90.81 164 ASN A O 1
ATOM 1294 N N . GLY A 1 165 ? 1.636 9.460 16.162 1.00 87.75 165 GLY A N 1
ATOM 1295 C CA . GLY A 1 165 ? 2.424 8.873 15.080 1.00 87.75 165 GLY A CA 1
ATOM 1296 C C . GLY A 1 165 ? 2.708 7.377 15.236 1.00 87.75 165 GLY A C 1
ATOM 1297 O O . GLY A 1 165 ? 3.489 6.832 14.447 1.00 87.75 165 GLY A O 1
ATOM 1298 N N . GLU A 1 166 ? 2.094 6.716 16.211 1.00 87.00 166 GLU A N 1
ATOM 1299 C CA . GLU A 1 166 ? 2.207 5.288 16.496 1.00 87.00 166 GLU A CA 1
ATOM 1300 C C . GLU A 1 166 ? 0.849 4.603 16.290 1.00 87.00 166 GLU A C 1
ATOM 1302 O O . GLU A 1 166 ? -0.188 5.251 16.267 1.00 87.00 166 GLU A O 1
ATOM 1307 N N . LEU A 1 167 ? 0.852 3.283 16.074 1.00 86.69 167 LEU A N 1
ATOM 1308 C CA . LEU A 1 167 ? -0.391 2.510 16.081 1.00 86.69 167 LEU A CA 1
ATOM 1309 C C . LEU A 1 167 ? -0.639 2.055 17.514 1.00 86.69 167 LEU A C 1
ATOM 1311 O O . LEU A 1 167 ? -0.050 1.060 17.961 1.00 86.69 167 LEU A O 1
ATOM 1315 N N . ASP A 1 168 ? -1.506 2.767 18.223 1.00 86.62 168 ASP A N 1
ATOM 1316 C CA . ASP A 1 168 ? -1.764 2.458 19.620 1.00 86.62 168 ASP A CA 1
ATOM 1317 C C . ASP A 1 168 ? -2.380 1.075 19.783 1.00 86.62 168 ASP A C 1
ATOM 1319 O O . ASP A 1 168 ? -3.258 0.647 19.030 1.00 86.62 168 ASP A O 1
ATOM 1323 N N . SER A 1 169 ? -1.922 0.366 20.810 1.00 89.69 169 SER A N 1
ATOM 1324 C CA . SER A 1 169 ? -2.367 -0.985 21.129 1.00 89.69 169 SER A CA 1
ATOM 1325 C C . SER A 1 169 ? -2.711 -1.110 22.609 1.00 89.69 169 SER A C 1
ATOM 1327 O O . SER A 1 169 ? -2.118 -0.457 23.466 1.00 89.69 169 SER A O 1
ATOM 1329 N N . ASN A 1 170 ? -3.675 -1.970 22.928 1.00 88.19 170 ASN A N 1
ATOM 1330 C CA . ASN A 1 170 ? -4.037 -2.271 24.309 1.00 88.19 170 ASN A CA 1
ATOM 1331 C C . ASN A 1 170 ? -2.971 -3.146 25.008 1.00 88.19 170 ASN A C 1
ATOM 1333 O O . ASN A 1 170 ? -1.980 -3.563 24.410 1.00 88.19 170 ASN A O 1
ATOM 1337 N N . PHE A 1 171 ? -3.195 -3.480 26.285 1.00 88.69 171 PHE A N 1
ATOM 1338 C CA . PHE A 1 171 ? -2.249 -4.251 27.108 1.00 88.69 171 PHE A CA 1
ATOM 1339 C C . PHE A 1 171 ? -1.941 -5.674 26.596 1.00 88.69 171 PHE A C 1
ATOM 1341 O O . PHE A 1 171 ? -0.972 -6.279 27.050 1.00 88.69 171 PHE A O 1
ATOM 1348 N N . VAL A 1 172 ? -2.740 -6.212 25.663 1.00 85.94 172 VAL A N 1
ATOM 1349 C CA . VAL A 1 172 ? -2.491 -7.503 24.990 1.00 85.94 172 VAL A CA 1
ATOM 1350 C C . VAL A 1 172 ? -1.950 -7.344 23.562 1.00 85.94 172 VAL A C 1
ATOM 1352 O O . VAL A 1 172 ? -1.797 -8.338 22.857 1.00 85.94 172 VAL A O 1
ATOM 1355 N N . GLY A 1 173 ? -1.636 -6.117 23.131 1.00 83.88 173 GLY A N 1
ATOM 1356 C CA . GLY A 1 173 ? -1.038 -5.823 21.826 1.00 83.88 173 GLY A CA 1
ATOM 1357 C C . GLY A 1 173 ? -2.026 -5.768 20.657 1.00 83.88 173 GLY A C 1
ATOM 1358 O O . GLY A 1 173 ? -1.602 -5.854 19.507 1.00 83.88 173 GLY A O 1
ATOM 1359 N N . ILE A 1 174 ? -3.332 -5.654 20.923 1.00 85.56 174 ILE A N 1
ATOM 1360 C CA . ILE A 1 174 ? -4.345 -5.463 19.875 1.00 85.56 174 ILE A CA 1
ATOM 1361 C C 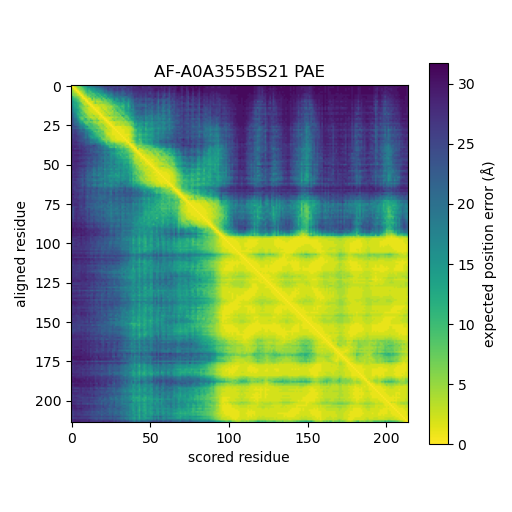. ILE A 1 174 ? -4.473 -3.962 19.594 1.00 85.56 174 ILE A C 1
ATOM 1363 O O . ILE A 1 174 ? -4.684 -3.209 20.552 1.00 85.56 174 ILE A O 1
ATOM 1367 N N . PRO A 1 175 ? -4.388 -3.525 18.323 1.00 87.94 175 PRO A N 1
ATOM 1368 C CA . PRO A 1 175 ? -4.567 -2.125 17.970 1.00 87.94 175 PRO A CA 1
ATOM 1369 C C . PRO A 1 175 ? -5.925 -1.583 18.422 1.00 87.94 175 PRO A C 1
ATOM 1371 O O . PRO A 1 175 ? -6.953 -2.219 18.182 1.00 87.94 175 PRO A O 1
ATOM 1374 N N . VAL A 1 176 ? -5.921 -0.419 19.068 1.00 91.19 176 VAL A N 1
ATOM 1375 C CA . VAL A 1 176 ? -7.144 0.302 19.471 1.00 91.19 176 VAL A CA 1
ATOM 1376 C C . VAL A 1 176 ? -7.573 1.339 18.436 1.00 91.19 176 VAL A C 1
ATOM 1378 O O . VAL A 1 176 ? -8.706 1.813 18.470 1.00 91.19 176 VAL A O 1
ATOM 1381 N N . GLU A 1 177 ? -6.690 1.651 17.491 1.00 92.69 177 GLU A N 1
ATOM 1382 C CA . GLU A 1 177 ? -6.978 2.516 16.355 1.00 92.69 177 GLU A CA 1
ATOM 1383 C C . GLU A 1 177 ? -7.085 1.718 15.047 1.00 92.69 177 GLU A C 1
ATOM 1385 O O . GLU A 1 177 ? -6.806 0.516 14.978 1.00 92.69 177 GLU A O 1
ATOM 1390 N N . GLY A 1 178 ? -7.533 2.392 13.989 1.00 95.44 178 GLY A N 1
ATOM 1391 C CA . GLY A 1 178 ? -7.788 1.761 12.700 1.00 95.44 178 GLY A CA 1
ATOM 1392 C C . GLY A 1 178 ? -6.504 1.326 12.003 1.00 95.44 178 GLY A C 1
ATOM 1393 O O . GLY A 1 178 ? -5.585 2.121 11.825 1.00 95.44 178 GLY A O 1
ATOM 1394 N N . PHE A 1 179 ? -6.458 0.093 11.509 1.00 96.50 179 PHE A N 1
ATOM 1395 C CA . PHE A 1 179 ? -5.347 -0.376 10.678 1.00 96.50 179 PHE A CA 1
ATOM 1396 C C . PHE A 1 179 ? -5.824 -1.212 9.489 1.00 96.50 179 PHE A C 1
ATOM 1398 O O . PHE A 1 179 ? -6.936 -1.741 9.477 1.00 96.50 179 PHE A O 1
ATOM 1405 N N . GLY A 1 180 ? -4.977 -1.337 8.469 1.00 97.38 180 GLY A N 1
ATOM 1406 C CA . GLY A 1 180 ? -5.286 -2.098 7.262 1.00 97.38 180 GLY A CA 1
ATOM 1407 C C . GLY A 1 180 ? -4.052 -2.442 6.436 1.00 97.38 180 GLY A C 1
ATOM 1408 O O . GLY A 1 180 ? -2.961 -1.913 6.652 1.00 97.38 180 GLY A O 1
ATOM 1409 N N . PHE A 1 181 ? -4.235 -3.338 5.472 1.00 98.31 181 PHE A N 1
ATOM 1410 C CA . PHE A 1 181 ? -3.182 -3.827 4.585 1.00 98.31 181 PHE A CA 1
ATOM 1411 C C . PHE A 1 181 ? -3.722 -3.962 3.163 1.00 98.31 181 PHE A C 1
ATOM 1413 O O . PHE A 1 181 ? -4.904 -4.253 2.979 1.00 98.31 181 PHE A O 1
ATOM 1420 N N . SER A 1 182 ? -2.866 -3.801 2.153 1.00 98.44 182 SER A N 1
ATOM 1421 C CA . SER A 1 182 ? -3.229 -4.150 0.775 1.00 98.44 182 SER A CA 1
ATOM 1422 C C . SER A 1 182 ? -3.713 -5.602 0.671 1.00 98.44 182 SER A C 1
ATOM 1424 O O . SER A 1 182 ? -3.359 -6.454 1.490 1.00 98.44 182 SER A O 1
ATOM 1426 N N . ASN A 1 183 ? -4.570 -5.862 -0.322 1.00 98.12 183 ASN A N 1
ATOM 1427 C CA . ASN A 1 183 ? -5.343 -7.103 -0.482 1.00 98.12 183 ASN A CA 1
ATOM 1428 C C . ASN A 1 183 ? -6.294 -7.429 0.687 1.00 98.12 183 ASN A C 1
ATOM 1430 O O . ASN A 1 183 ? -6.719 -8.577 0.817 1.00 98.12 183 ASN A O 1
ATOM 1434 N N . ASP A 1 184 ? -6.600 -6.457 1.556 1.00 98.12 184 ASP A N 1
ATOM 1435 C CA . ASP A 1 184 ? -7.367 -6.666 2.791 1.00 98.12 184 ASP A CA 1
ATOM 1436 C C . ASP A 1 184 ? -6.832 -7.857 3.615 1.00 98.12 184 ASP A C 1
ATOM 1438 O O . ASP A 1 184 ? -7.579 -8.662 4.187 1.00 98.12 184 ASP A O 1
ATOM 1442 N N . ALA A 1 185 ? -5.500 -7.997 3.650 1.00 97.25 185 ALA A N 1
ATOM 1443 C CA . ALA A 1 185 ? -4.836 -9.108 4.310 1.00 97.25 185 ALA A CA 1
ATOM 1444 C C . ALA A 1 185 ? -5.169 -9.139 5.813 1.00 97.25 185 ALA A C 1
ATOM 1446 O O . ALA A 1 185 ? -4.964 -8.176 6.552 1.00 97.25 185 ALA A O 1
ATOM 1447 N N . LYS A 1 186 ? -5.682 -10.284 6.280 1.00 92.62 186 LYS A N 1
ATOM 1448 C CA . LYS A 1 186 ? -6.157 -10.451 7.661 1.00 92.62 186 LYS A CA 1
ATOM 1449 C C . LYS A 1 186 ? -5.001 -10.601 8.653 1.00 92.62 186 LYS A C 1
ATOM 1451 O O . LYS A 1 186 ? -4.173 -11.503 8.508 1.00 92.62 186 LYS A O 1
ATOM 1456 N N . ALA A 1 187 ? -5.029 -9.799 9.715 1.00 87.88 187 ALA A N 1
ATOM 1457 C CA . ALA A 1 187 ? -4.169 -9.935 10.888 1.00 87.88 187 ALA A CA 1
ATOM 1458 C C . ALA A 1 187 ? -4.850 -10.836 11.939 1.00 87.88 187 ALA A C 1
ATOM 1460 O O . ALA A 1 187 ? -5.679 -10.369 12.712 1.00 87.88 187 ALA A O 1
ATOM 1461 N N . MET A 1 188 ? -4.568 -12.145 11.919 1.00 83.69 188 MET A N 1
ATOM 1462 C CA . MET A 1 188 ? -5.166 -13.111 12.866 1.00 83.69 188 MET A CA 1
ATOM 1463 C C . MET A 1 188 ? -4.302 -13.342 14.110 1.00 83.69 188 MET A C 1
ATOM 1465 O O . MET A 1 188 ? -4.808 -13.327 15.224 1.00 83.69 188 MET A O 1
ATOM 1469 N N . PHE A 1 189 ? -2.998 -13.547 13.918 1.00 83.81 189 PHE A N 1
ATOM 1470 C CA . PHE A 1 189 ? -2.025 -13.805 14.986 1.00 83.81 189 PHE A CA 1
ATOM 1471 C C . PHE A 1 189 ? -0.831 -12.858 14.819 1.00 83.81 189 PHE A C 1
ATOM 1473 O O . PHE A 1 189 ? 0.305 -13.289 14.635 1.00 83.81 189 PHE A O 1
ATOM 1480 N N . GLY A 1 190 ? -1.127 -11.557 14.792 1.00 87.19 190 GLY A N 1
ATOM 1481 C CA . GLY A 1 190 ? -0.185 -10.496 14.434 1.00 87.19 190 GLY A CA 1
ATOM 1482 C C . GLY A 1 190 ? -0.314 -10.034 12.976 1.00 87.19 190 GLY A C 1
ATOM 1483 O O . GLY A 1 190 ? -1.251 -10.444 12.277 1.00 87.19 190 GLY A O 1
ATOM 1484 N N . PRO A 1 191 ? 0.603 -9.163 12.513 1.00 89.00 191 PRO A N 1
ATOM 1485 C CA . PRO A 1 191 ? 0.568 -8.631 11.157 1.00 89.00 191 PRO A CA 1
ATOM 1486 C C . PRO A 1 191 ? 0.648 -9.740 10.090 1.00 89.00 191 PRO A C 1
ATOM 1488 O O . PRO A 1 191 ? 1.343 -10.741 10.291 1.00 89.00 191 PRO A O 1
ATOM 1491 N N . PRO A 1 192 ? -0.038 -9.590 8.943 1.00 95.06 192 PRO A N 1
ATOM 1492 C CA . PRO A 1 192 ? 0.081 -10.521 7.826 1.00 95.06 192 PRO A CA 1
ATOM 1493 C C . PRO A 1 192 ? 1.505 -10.537 7.245 1.00 95.06 192 PRO A C 1
ATOM 1495 O O . PRO A 1 192 ? 2.266 -9.578 7.368 1.00 95.06 192 PRO A O 1
ATOM 1498 N N . SER A 1 193 ? 1.866 -11.633 6.572 1.00 96.31 193 SER A N 1
ATOM 1499 C CA . SER A 1 193 ? 3.128 -11.720 5.830 1.00 96.31 193 SER A CA 1
ATOM 1500 C C . SER A 1 193 ? 3.120 -10.805 4.603 1.00 96.31 193 SER A C 1
ATOM 1502 O O . SER A 1 193 ? 2.063 -10.560 4.022 1.00 96.31 193 SER A O 1
ATOM 1504 N N . TYR A 1 194 ? 4.306 -10.368 4.164 1.00 96.56 194 TYR A N 1
ATOM 1505 C CA . TYR A 1 194 ? 4.470 -9.546 2.957 1.00 96.56 194 TYR A CA 1
ATOM 1506 C C . TYR A 1 194 ? 3.747 -10.145 1.741 1.00 96.56 194 TYR A C 1
ATOM 1508 O O . TYR A 1 194 ? 2.985 -9.446 1.082 1.00 96.56 194 TYR A O 1
ATOM 1516 N N . ASP A 1 195 ? 3.886 -11.455 1.523 1.00 96.88 195 ASP A N 1
ATOM 1517 C CA . ASP A 1 195 ? 3.275 -12.165 0.391 1.00 96.88 195 ASP A CA 1
ATOM 1518 C C . ASP A 1 195 ? 1.742 -12.082 0.368 1.00 96.88 195 ASP A C 1
ATOM 1520 O O . ASP A 1 195 ? 1.135 -12.141 -0.696 1.00 96.88 195 ASP A O 1
ATOM 1524 N N . LYS A 1 196 ? 1.091 -11.929 1.530 1.00 97.50 196 LYS A N 1
ATOM 1525 C CA . LYS A 1 196 ? -0.368 -11.740 1.590 1.00 97.50 196 LYS A CA 1
ATOM 1526 C C . LYS A 1 196 ? -0.777 -10.322 1.200 1.00 97.50 196 LYS A C 1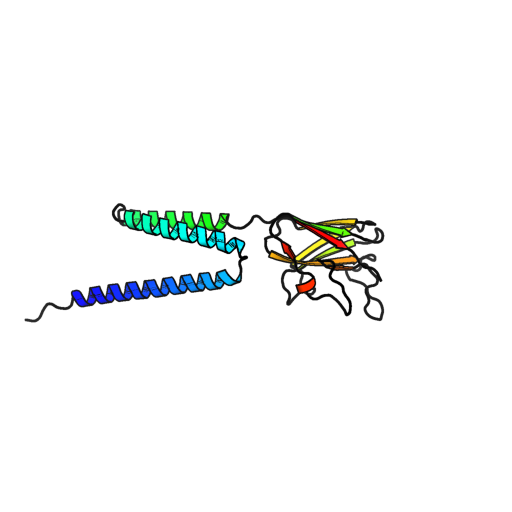
ATOM 1528 O O . LYS A 1 196 ? -1.897 -10.121 0.741 1.00 97.50 196 LYS A O 1
ATOM 1533 N N . CYS A 1 197 ? 0.119 -9.361 1.380 1.00 98.00 197 CYS A N 1
ATOM 1534 C CA . CYS A 1 197 ? -0.118 -7.949 1.112 1.00 98.00 197 CYS A CA 1
ATOM 1535 C C . CYS A 1 197 ? 0.340 -7.532 -0.293 1.00 98.00 197 CYS A C 1
ATOM 1537 O O . CYS A 1 197 ? -0.038 -6.454 -0.744 1.00 98.00 197 CYS A O 1
ATOM 1539 N N . VAL A 1 198 ? 1.176 -8.321 -0.972 1.00 98.06 198 VAL A N 1
ATOM 1540 C CA . VAL A 1 198 ? 1.822 -7.882 -2.213 1.00 98.06 198 VAL A CA 1
ATOM 1541 C C . VAL A 1 198 ? 0.843 -7.817 -3.391 1.00 98.06 198 VAL A C 1
ATOM 1543 O O . VAL A 1 198 ? -0.026 -8.675 -3.550 1.00 98.06 198 VAL A O 1
ATOM 1546 N N . PHE A 1 199 ? 0.993 -6.802 -4.233 1.00 98.00 199 PHE A N 1
ATOM 1547 C CA . PHE A 1 199 ? 0.303 -6.656 -5.511 1.00 98.00 199 PHE A CA 1
ATOM 1548 C C . PHE A 1 199 ? 1.271 -6.128 -6.576 1.00 98.00 199 PHE A C 1
ATOM 1550 O O . PHE A 1 199 ? 2.277 -5.487 -6.261 1.00 98.00 199 PHE A O 1
ATOM 1557 N N . HIS A 1 200 ? 0.959 -6.391 -7.846 1.00 96.38 200 HIS A N 1
ATOM 1558 C CA . HIS A 1 200 ? 1.707 -5.857 -8.985 1.00 96.38 200 HIS A CA 1
ATOM 1559 C C . HIS A 1 200 ? 1.137 -4.512 -9.422 1.00 96.38 200 HIS A C 1
ATOM 1561 O O . HIS A 1 200 ? -0.066 -4.398 -9.656 1.00 96.38 200 HIS A O 1
ATOM 1567 N N . HIS A 1 201 ? 2.016 -3.525 -9.569 1.00 95.31 201 HIS A N 1
ATOM 1568 C CA . HIS A 1 201 ? 1.733 -2.241 -10.198 1.00 95.31 201 HIS A CA 1
ATOM 1569 C C . HIS A 1 201 ? 2.427 -2.181 -11.554 1.00 95.31 201 HIS A C 1
ATOM 1571 O O . HIS A 1 201 ? 3.624 -2.441 -11.621 1.00 95.31 201 HIS A O 1
ATOM 1577 N N . GLN A 1 202 ? 1.696 -1.866 -12.626 1.00 91.81 202 GLN A N 1
ATOM 1578 C CA . GLN A 1 202 ? 2.242 -1.845 -13.996 1.00 91.81 202 GLN A CA 1
ATOM 1579 C C . GLN A 1 202 ? 1.923 -0.563 -14.779 1.00 91.81 202 GLN A C 1
ATOM 1581 O O . GLN A 1 202 ? 2.602 -0.256 -15.754 1.00 91.81 202 GLN A O 1
ATOM 1586 N N . ALA A 1 203 ? 0.877 0.154 -14.377 1.00 92.75 203 ALA A N 1
ATOM 1587 C CA . ALA A 1 203 ? 0.373 1.390 -14.968 1.00 92.75 203 ALA A CA 1
ATOM 1588 C C . ALA A 1 203 ? -0.558 2.059 -13.944 1.00 92.75 203 ALA A C 1
ATOM 1590 O O . ALA A 1 203 ? -0.705 1.541 -12.837 1.00 92.75 203 ALA A O 1
ATOM 1591 N N . ASP A 1 204 ? -1.228 3.153 -14.318 1.00 96.38 204 ASP A N 1
ATOM 1592 C CA . ASP A 1 204 ? -2.269 3.770 -13.489 1.00 96.38 204 ASP A CA 1
ATOM 1593 C C . ASP A 1 204 ? -3.229 2.717 -12.924 1.00 96.38 204 ASP A C 1
ATOM 1595 O O . ASP A 1 204 ? -3.842 1.931 -13.651 1.00 96.38 204 ASP A O 1
ATOM 1599 N N . GLN A 1 205 ? -3.325 2.679 -11.600 1.00 97.19 205 GLN A N 1
ATOM 1600 C CA . GLN A 1 205 ? -4.033 1.629 -10.887 1.00 97.19 205 GLN A CA 1
ATOM 1601 C C . GLN A 1 205 ? -4.717 2.211 -9.666 1.00 97.19 205 GLN A C 1
ATOM 1603 O O . GLN A 1 205 ? -4.139 3.010 -8.932 1.00 97.19 205 GLN A O 1
ATOM 1608 N N . GLN A 1 206 ? -5.935 1.749 -9.412 1.00 98.50 206 GLN A N 1
ATOM 1609 C CA . GLN A 1 206 ? -6.630 2.001 -8.163 1.00 98.50 206 GLN A CA 1
ATOM 1610 C C . GLN A 1 206 ? -6.718 0.708 -7.357 1.00 98.50 206 GLN A C 1
ATOM 1612 O O . GLN A 1 206 ? -7.086 -0.336 -7.896 1.00 98.50 206 GLN A O 1
ATOM 1617 N N . ILE A 1 207 ? -6.424 0.786 -6.063 1.00 98.50 207 ILE A N 1
ATOM 1618 C CA . ILE A 1 207 ? -6.704 -0.285 -5.106 1.00 98.50 207 ILE A CA 1
ATOM 1619 C C . ILE A 1 207 ? -7.557 0.250 -3.962 1.00 98.50 207 ILE A C 1
ATOM 1621 O O . ILE A 1 207 ? -7.532 1.442 -3.652 1.00 98.50 207 ILE A O 1
ATOM 1625 N N . THR A 1 208 ? -8.304 -0.642 -3.322 1.00 98.75 208 THR A N 1
ATOM 1626 C CA . THR A 1 208 ? -9.119 -0.320 -2.150 1.00 98.75 208 THR A CA 1
ATOM 1627 C C . THR A 1 208 ? -8.640 -1.132 -0.956 1.00 98.75 208 THR A C 1
ATOM 1629 O O . THR A 1 208 ? -8.328 -2.312 -1.104 1.00 98.75 208 THR A O 1
ATOM 1632 N N . ILE A 1 209 ? -8.569 -0.491 0.209 1.00 98.75 209 ILE A N 1
ATOM 1633 C CA . ILE A 1 209 ? -8.206 -1.114 1.484 1.00 98.75 209 ILE A CA 1
ATOM 1634 C C . ILE A 1 209 ? -9.247 -0.713 2.526 1.00 98.75 209 ILE A C 1
ATOM 1636 O O . ILE A 1 209 ? -9.559 0.469 2.668 1.00 98.75 209 ILE A O 1
ATOM 1640 N N . HIS A 1 210 ? -9.769 -1.681 3.269 1.00 98.62 210 HIS A N 1
ATOM 1641 C CA . HIS A 1 210 ? -10.750 -1.462 4.325 1.00 98.62 210 HIS A CA 1
ATOM 1642 C C . HIS A 1 210 ? -10.064 -1.456 5.689 1.00 98.62 210 HIS A C 1
ATOM 1644 O O . HIS A 1 210 ? -9.438 -2.446 6.085 1.00 98.62 210 HIS A O 1
ATOM 1650 N N . LEU A 1 211 ? -10.213 -0.364 6.438 1.00 97.31 211 LEU A N 1
ATOM 1651 C CA . LEU A 1 211 ? -9.723 -0.305 7.809 1.00 97.31 211 LEU A CA 1
ATOM 1652 C C . LEU A 1 211 ? -10.488 -1.271 8.716 1.00 97.31 211 LEU A C 1
ATOM 1654 O O . LEU A 1 211 ? -11.684 -1.530 8.559 1.00 97.31 211 LEU A O 1
ATOM 1658 N N . LYS A 1 212 ? -9.770 -1.809 9.699 1.00 95.25 212 LYS A N 1
ATOM 1659 C CA . LYS A 1 212 ? -10.310 -2.628 10.780 1.00 95.25 212 LYS A CA 1
ATOM 1660 C C . LYS A 1 212 ? -10.051 -1.940 12.110 1.00 95.25 212 LYS A C 1
ATOM 1662 O O . LYS A 1 212 ? -8.983 -1.383 12.330 1.00 95.25 212 LYS A O 1
ATOM 1667 N N . TYR A 1 213 ? -11.059 -2.013 12.969 1.00 92.06 213 TYR A N 1
ATOM 1668 C CA . TYR A 1 213 ? -11.086 -1.489 14.330 1.00 92.06 213 TYR A CA 1
ATOM 1669 C C . TYR A 1 213 ? -11.635 -2.609 15.216 1.00 92.06 213 TYR A C 1
ATOM 1671 O O . TYR A 1 213 ? -12.592 -3.269 14.792 1.00 92.06 213 TYR A O 1
ATOM 1679 N N . PHE A 1 214 ? -11.056 -2.818 16.396 1.00 83.88 214 PHE A N 1
ATOM 1680 C CA . PHE A 1 214 ? -11.415 -3.903 17.316 1.00 83.88 214 PHE A CA 1
ATOM 1681 C C . PHE A 1 214 ? -11.931 -3.380 18.654 1.00 83.88 214 PHE A C 1
ATOM 1683 O O . PHE A 1 214 ? -11.537 -2.260 19.042 1.00 83.88 214 PHE A O 1
#

Nearest PDB structures (foldseek):
  6oe6-assembly2_B  TM=6.759E-01  e=4.631E-01  Leptospira interrogans serovar Copenhageni str. Fiocruz L1-130
  7cg8-assembly1_C  TM=4.851E-01  e=1.440E-01  Pseudobacteroides cellulosolvens ATCC 35603 = DSM 2933
  4bk8-assembly1_A  TM=4.589E-01  e=1.928E-01  Ignicoccus hospitalis
  7ycx-assembly1_G  TM=3.826E-01  e=3.887E-01  Homo sapiens
  5m5p-assembly1_A  TM=2.671E-01  e=4.631E-01  Saccharomyces cerevisiae S288C

Solvent-accessible surface area (backbone atoms only — not comparable to full-atom values): 12068 Å² total; per-residue (Å²): 138,92,85,88,78,72,69,68,59,53,53,55,50,52,50,50,50,50,52,55,48,51,52,49,52,50,50,51,52,50,51,51,49,56,65,50,61,79,74,61,56,77,72,55,49,54,55,53,50,57,51,48,53,53,46,54,54,48,52,56,52,51,60,70,49,59,86,73,52,58,76,77,54,42,55,55,51,50,49,53,50,50,54,56,51,54,56,55,62,68,69,67,59,75,67,47,15,40,41,37,43,37,37,33,63,37,80,50,54,57,39,33,37,36,39,38,34,31,72,48,73,93,38,54,99,74,54,64,82,47,74,52,71,44,76,29,35,60,43,52,48,77,50,73,44,73,67,39,61,63,45,60,37,30,39,41,37,40,37,25,57,88,65,82,85,57,86,51,52,48,99,86,67,50,49,65,40,37,35,35,25,25,77,57,38,68,63,82,89,53,81,57,58,53,81,58,21,50,46,81,42,72,45,70,41,78,49,67,29,54,44,45,70,110

Foldseek 3Di:
DDDDDPPVVVVVVVVVVVVVVVVVVVVVVVVVVVVVVVPDDPVVVVVVVVVVVVVVVVVVVVVVCVVPDDPVVVVVVVVVVVVVVVVVVVVPFQFFAKEKEKEFQFAAQAAKKKKFKDADQVCVVNDGPDMDMDGTDGTIDMDMDGRHGWHKMKMKIWGDRPHPPDQDADPVRHGQGKIWIAVRQDQDPHDDGSVSRIDTDRHHDYGYIYIDHD

Secondary structure (DSSP, 8-state):
-----SHHHHHHHHHHHHHHHHHHHHHHHHHHHHHHHTT--HHHHHHHHHHHHHHHHHHHHHHHGGGSS-HHHHHHHHHHHHHHHHHHHHTTSPPPEEEEEEEEEE-SSSSEEEEEEE--GGGTTT--SEEEEEE--SEEEEEEEEEEPSEEEEEEEEEESSSSSS--B-TTS-BSS-EEEGGG---SSSSPPHHHH-EEE-SSEEEEEE-B--

Radius of gyration: 28.81 Å; Cα contacts (8 Å, |Δi|>4): 305; chains: 1; bounding box: 87×35×76 Å

pLDDT: mean 78.34, std 20.31, range [39.78, 98.81]

Sequence (214 aa):
MSRRNNGITGYNISLAMSVNRLTRESIHTVLVIIRLIGRFSVGQFQQVIVTNLRFVRLFLLLRRLNGYFDKKNTMKTMIAITLLLISHLIAAQPAPGTLTVVIKDVKGAKGKVSIGLFNDAKVFMKKRIDSRSVQAQNGEVTLQFEHLPEGEYAITVMHDENGNGELDSNFVGIPVEGFGFSNDAKAMFGPPSYDKCVFHHQADQQITIHLKYF